Protein AF-A0A922S8D7-F1 (afdb_monomer)

pLDDT: mean 74.43, std 16.56, range [30.48, 96.06]

Structure (mmCIF, N/CA/C/O backbone):
data_AF-A0A922S8D7-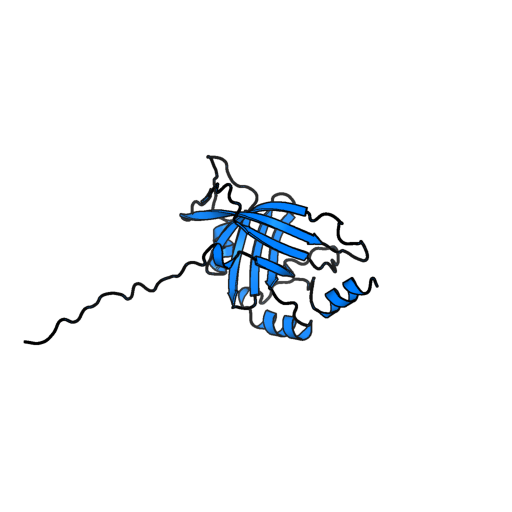F1
#
_entry.id   AF-A0A922S8D7-F1
#
loop_
_atom_site.group_PDB
_atom_site.id
_atom_site.type_symbol
_atom_site.label_atom_id
_atom_site.label_alt_id
_atom_site.label_comp_id
_atom_site.label_asym_id
_atom_site.label_entity_id
_atom_site.label_seq_id
_atom_site.pdbx_PDB_ins_code
_atom_site.Cartn_x
_atom_site.Cartn_y
_atom_site.Cartn_z
_atom_site.occupancy
_atom_site.B_iso_or_equiv
_atom_site.auth_seq_id
_atom_site.auth_comp_id
_atom_site.auth_asym_id
_atom_site.auth_atom_id
_atom_site.pdbx_PDB_model_num
ATOM 1 N N . MET A 1 1 ? -27.597 -46.905 22.590 1.00 37.94 1 MET A N 1
ATOM 2 C CA . MET A 1 1 ? -26.163 -46.577 22.401 1.00 37.94 1 MET A CA 1
ATOM 3 C C . MET A 1 1 ? -25.988 -46.037 20.986 1.00 37.94 1 MET A C 1
ATOM 5 O O . MET A 1 1 ? -26.676 -46.554 20.123 1.00 37.94 1 MET A O 1
ATOM 9 N N . TRP A 1 2 ? -25.091 -45.055 20.790 1.00 32.06 2 TRP A N 1
ATOM 10 C CA . TRP A 1 2 ? -24.872 -44.193 19.598 1.00 32.06 2 TRP A CA 1
ATOM 11 C C . TRP A 1 2 ? -25.815 -42.993 19.464 1.00 32.06 2 TRP A C 1
ATOM 13 O O . TRP A 1 2 ? -27.018 -43.164 19.562 1.00 32.06 2 TRP A O 1
ATOM 23 N N . LYS A 1 3 ? -25.361 -41.765 19.184 1.00 30.48 3 LYS A N 1
ATOM 24 C CA . LYS A 1 3 ? -24.032 -41.118 19.202 1.00 30.48 3 LYS A CA 1
ATOM 25 C C . LYS A 1 3 ? -24.320 -39.606 19.200 1.00 30.48 3 LYS A C 1
ATOM 27 O O . LYS A 1 3 ? -25.239 -39.165 18.517 1.00 30.48 3 LYS A O 1
ATOM 32 N N . PHE A 1 4 ? -23.550 -38.843 19.968 1.00 41.78 4 PHE A N 1
ATOM 33 C CA . PHE A 1 4 ? -23.542 -37.381 19.958 1.00 41.78 4 PHE A CA 1
ATOM 34 C C . PHE A 1 4 ? -23.289 -36.855 18.537 1.00 41.78 4 PHE A C 1
ATOM 36 O O . PHE A 1 4 ? -22.258 -37.186 17.953 1.00 41.78 4 PHE A O 1
ATOM 43 N N . ILE A 1 5 ? -24.178 -36.012 18.006 1.00 42.56 5 ILE A N 1
ATOM 44 C CA . ILE A 1 5 ? -23.818 -35.098 16.917 1.00 42.56 5 ILE A CA 1
ATOM 45 C C . ILE A 1 5 ? -23.512 -33.760 17.574 1.00 42.56 5 ILE A C 1
ATOM 47 O O . ILE A 1 5 ? -24.391 -32.982 17.933 1.00 42.56 5 ILE A O 1
ATOM 51 N N . VAL A 1 6 ? -22.216 -33.577 17.800 1.00 40.84 6 VAL A N 1
ATOM 52 C CA . VAL A 1 6 ? -21.564 -32.322 18.149 1.00 40.84 6 VAL A CA 1
ATOM 53 C C . VAL A 1 6 ? -21.822 -31.353 16.997 1.00 40.84 6 VAL A C 1
ATOM 55 O O . VAL A 1 6 ? -21.160 -31.428 15.967 1.00 40.84 6 VAL A O 1
ATOM 58 N N . LEU A 1 7 ? -22.809 -30.471 17.147 1.00 33.56 7 LEU A N 1
ATOM 59 C CA . LEU A 1 7 ? -22.999 -29.323 16.260 1.00 33.56 7 LEU A CA 1
ATOM 60 C C . LEU A 1 7 ? -22.262 -28.121 16.866 1.00 33.56 7 LEU A C 1
ATOM 62 O O . LEU A 1 7 ? -22.852 -27.113 17.239 1.00 33.56 7 LEU A O 1
ATOM 66 N N . SER A 1 8 ? -20.954 -28.285 17.036 1.00 39.53 8 SER A N 1
ATOM 67 C CA . SER A 1 8 ? -20.055 -27.230 17.483 1.00 39.53 8 SER A CA 1
ATOM 68 C C . SER A 1 8 ? -19.147 -26.852 16.322 1.00 39.53 8 SER A C 1
ATOM 70 O O . SER A 1 8 ? -18.547 -27.720 15.695 1.00 39.53 8 SER A O 1
ATOM 72 N N . VAL A 1 9 ? -18.974 -25.544 16.144 1.00 35.47 9 VAL A N 1
ATOM 73 C CA . VAL A 1 9 ? -17.868 -24.917 15.408 1.00 35.47 9 VAL A CA 1
ATOM 74 C C . VAL A 1 9 ? -18.007 -24.898 13.879 1.00 35.47 9 VAL A C 1
ATOM 76 O O . VAL A 1 9 ? -17.173 -25.405 13.144 1.00 35.47 9 VAL A O 1
ATOM 79 N N . PHE A 1 10 ? -19.002 -24.157 13.392 1.00 34.41 10 PHE A N 1
ATOM 80 C CA . PHE A 1 10 ? -18.741 -23.216 12.294 1.00 34.41 10 PHE A CA 1
ATOM 81 C C . PHE A 1 10 ? -18.744 -21.793 12.862 1.00 34.41 10 PHE A C 1
ATOM 83 O O . PHE A 1 10 ? -19.474 -20.913 12.420 1.00 34.41 10 PHE A O 1
ATOM 90 N N . LEU A 1 11 ? -17.902 -21.563 13.876 1.00 34.06 11 LEU A N 1
ATOM 91 C CA . LEU A 1 11 ? -17.265 -20.259 14.007 1.00 34.06 11 LEU A CA 1
ATOM 92 C C . LEU A 1 11 ? -16.286 -20.211 12.841 1.00 34.06 11 LEU A C 1
ATOM 94 O O . LEU A 1 11 ? -15.150 -20.668 12.955 1.00 34.06 11 LEU A O 1
ATOM 98 N N . GLY A 1 12 ? -16.782 -19.772 11.682 1.00 32.28 12 GLY A N 1
ATOM 99 C CA . GLY A 1 12 ? -15.911 -19.301 10.625 1.00 32.28 12 GLY A CA 1
ATOM 100 C C . GLY A 1 12 ? -15.007 -18.282 11.287 1.00 32.28 12 GLY A C 1
ATOM 101 O O . GLY A 1 12 ? -15.481 -17.259 11.778 1.00 32.28 12 GL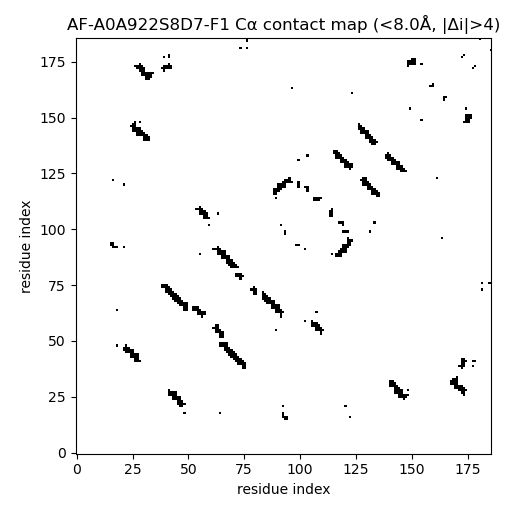Y A O 1
ATOM 102 N N . ILE A 1 13 ? -13.732 -18.627 11.414 1.00 35.94 13 ILE A N 1
ATOM 103 C CA . ILE A 1 13 ? -12.727 -17.685 11.854 1.00 35.94 13 ILE A CA 1
ATOM 104 C C . ILE A 1 13 ? -12.684 -16.680 10.707 1.00 35.94 13 ILE A C 1
ATOM 106 O O . ILE A 1 13 ? -12.015 -16.906 9.702 1.00 35.94 13 ILE A O 1
ATOM 110 N N . ALA A 1 14 ? -13.474 -15.613 10.823 1.00 35.56 14 ALA A N 1
ATOM 111 C CA . ALA A 1 14 ? -13.138 -14.345 10.221 1.00 35.56 14 ALA A CA 1
ATOM 112 C C . ALA A 1 14 ? -11.793 -13.992 10.854 1.00 35.56 14 ALA A C 1
ATOM 114 O O . ALA A 1 14 ? -11.727 -13.430 11.945 1.00 35.56 14 ALA A O 1
ATOM 115 N N . GLN A 1 15 ? -10.711 -14.495 10.259 1.00 38.00 15 GLN A N 1
ATOM 116 C CA . GLN A 1 15 ? -9.381 -14.010 10.564 1.00 38.00 15 GLN A CA 1
ATOM 117 C C . GLN A 1 15 ? -9.376 -12.605 9.988 1.00 38.00 15 GLN A C 1
ATOM 119 O O . GLN A 1 15 ? -9.068 -12.422 8.816 1.00 38.00 15 GLN A O 1
ATOM 124 N N . GLY A 1 16 ? -9.846 -11.651 10.795 1.00 48.56 16 GLY A N 1
ATOM 125 C CA . GLY A 1 16 ? -9.657 -10.242 10.511 1.00 48.56 16 GLY A CA 1
ATOM 126 C C . GLY A 1 16 ? -8.172 -10.049 10.262 1.00 48.56 16 GLY A C 1
ATOM 127 O O . GLY A 1 16 ? -7.349 -10.557 11.035 1.00 48.56 16 GLY A O 1
ATOM 128 N N . ALA A 1 17 ? -7.843 -9.412 9.146 1.00 58.84 17 ALA A N 1
ATOM 129 C CA . ALA A 1 17 ? -6.464 -9.175 8.769 1.00 58.84 17 ALA A CA 1
ATOM 130 C C . ALA A 1 17 ? -5.718 -8.529 9.953 1.00 58.84 17 ALA A C 1
ATOM 132 O O . ALA A 1 17 ? -6.142 -7.518 10.517 1.00 58.84 17 ALA A O 1
ATOM 133 N N . SER A 1 18 ? -4.630 -9.164 10.388 1.00 66.38 18 SER A N 1
ATOM 134 C CA . SER A 1 18 ? -3.861 -8.712 11.543 1.00 66.38 18 SER A CA 1
ATOM 135 C C . SER A 1 18 ? -2.941 -7.568 11.127 1.00 66.38 18 SER A C 1
ATOM 137 O O . SER A 1 18 ? -2.456 -7.529 9.998 1.00 66.38 18 SER A O 1
ATOM 139 N N . ILE A 1 19 ? -2.587 -6.675 12.056 1.00 66.88 19 ILE A N 1
ATOM 140 C CA . ILE A 1 19 ? -1.513 -5.694 11.822 1.00 66.88 19 ILE A CA 1
ATOM 141 C C . ILE A 1 19 ? -0.190 -6.370 11.408 1.00 66.88 19 ILE A C 1
ATOM 143 O O . ILE A 1 19 ? 0.596 -5.805 10.647 1.00 66.88 19 ILE A O 1
ATOM 147 N N . ASN A 1 20 ? 0.014 -7.628 11.817 1.00 72.38 20 ASN A N 1
ATOM 148 C CA . ASN A 1 20 ? 1.144 -8.449 11.387 1.00 72.38 20 ASN A CA 1
ATOM 149 C C . ASN A 1 20 ? 1.175 -8.686 9.871 1.00 72.38 20 ASN A C 1
ATOM 151 O O . ASN A 1 20 ? 2.261 -8.764 9.298 1.00 72.38 20 ASN A O 1
ATOM 155 N N . ASP A 1 21 ? 0.014 -8.730 9.215 1.00 70.62 21 ASP A N 1
ATOM 156 C CA . ASP A 1 21 ? -0.099 -8.916 7.764 1.00 70.62 21 ASP A CA 1
ATOM 157 C C . ASP A 1 21 ? 0.303 -7.655 6.987 1.00 70.62 21 ASP A C 1
ATOM 159 O O . ASP A 1 21 ? 0.551 -7.707 5.777 1.00 70.62 21 ASP A O 1
ATOM 163 N N . VAL A 1 22 ? 0.388 -6.518 7.684 1.00 75.56 22 VAL A N 1
ATOM 164 C CA . VAL A 1 22 ? 0.787 -5.232 7.116 1.00 75.56 22 VAL A CA 1
ATOM 165 C C . VAL A 1 22 ? 2.274 -4.964 7.311 1.00 75.56 22 VAL A C 1
ATOM 167 O O . VAL A 1 22 ? 2.865 -4.307 6.462 1.00 75.56 22 VAL A O 1
ATOM 170 N N . ASN A 1 23 ? 2.928 -5.517 8.333 1.00 82.44 23 ASN A N 1
ATOM 171 C CA . ASN A 1 23 ? 4.356 -5.286 8.567 1.00 82.44 23 ASN A CA 1
ATOM 172 C C . ASN A 1 23 ? 5.227 -5.730 7.374 1.00 82.44 23 ASN A C 1
ATOM 174 O O . ASN A 1 23 ? 5.150 -6.867 6.894 1.00 82.44 23 ASN A O 1
ATOM 178 N N . GLY A 1 24 ? 6.100 -4.842 6.897 1.00 85.19 24 GLY A N 1
ATOM 179 C CA . GLY A 1 24 ? 7.044 -5.143 5.825 1.00 85.19 24 GLY A CA 1
ATOM 180 C C . GLY A 1 24 ? 7.327 -3.978 4.884 1.00 85.19 24 GLY A C 1
ATOM 181 O O . GLY A 1 24 ? 6.891 -2.850 5.091 1.00 85.19 24 GLY A O 1
ATOM 182 N N . ASN A 1 25 ? 8.077 -4.287 3.826 1.00 86.88 25 ASN A N 1
ATOM 183 C CA . ASN A 1 25 ? 8.443 -3.328 2.792 1.00 86.88 25 ASN A CA 1
ATOM 184 C C . ASN A 1 25 ? 7.529 -3.479 1.575 1.00 86.88 25 ASN A C 1
ATOM 186 O O . ASN A 1 25 ? 7.382 -4.581 1.043 1.00 86.88 25 ASN A O 1
ATOM 190 N N . TYR A 1 26 ? 6.983 -2.365 1.107 1.00 89.06 26 TYR A N 1
ATOM 191 C CA . TYR A 1 26 ? 6.099 -2.276 -0.046 1.00 89.06 26 TYR A CA 1
ATOM 192 C C . TYR A 1 26 ? 6.597 -1.213 -1.013 1.00 89.06 26 TYR A C 1
ATOM 194 O O . TYR A 1 26 ? 7.356 -0.316 -0.652 1.00 89.06 26 TYR A O 1
ATOM 202 N N . THR A 1 27 ? 6.132 -1.299 -2.247 1.00 89.31 27 THR A N 1
ATOM 203 C CA . THR A 1 27 ? 6.324 -0.278 -3.272 1.00 89.31 27 THR A CA 1
ATOM 204 C C . THR A 1 27 ? 4.957 0.146 -3.782 1.00 89.31 27 THR A C 1
ATOM 206 O O . THR A 1 27 ? 4.137 -0.725 -4.075 1.00 89.31 27 THR A O 1
ATOM 209 N N . ALA A 1 28 ? 4.693 1.452 -3.876 1.00 89.94 28 ALA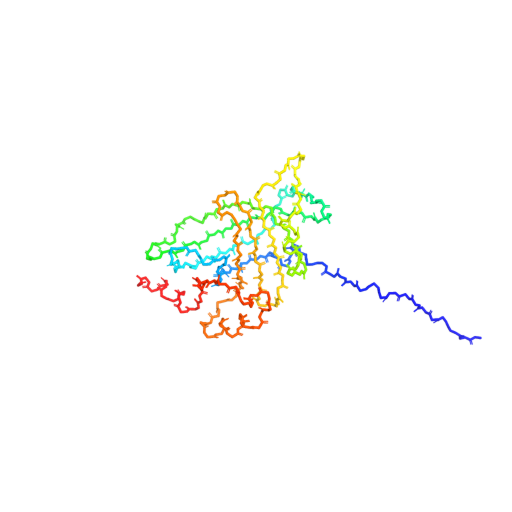 A N 1
ATOM 210 C CA . ALA A 1 28 ? 3.532 1.945 -4.605 1.00 89.94 28 ALA A CA 1
ATOM 211 C C . ALA A 1 28 ? 3.739 1.699 -6.088 1.00 89.94 28 ALA A C 1
ATOM 213 O O . ALA A 1 28 ? 4.698 2.187 -6.676 1.00 89.94 28 ALA A O 1
ATOM 214 N N . LEU A 1 29 ? 2.817 0.950 -6.672 1.00 92.06 29 LEU A N 1
ATOM 215 C CA . LEU A 1 29 ? 2.820 0.603 -8.084 1.00 92.06 29 LEU A CA 1
ATOM 216 C C . LEU A 1 29 ? 1.919 1.563 -8.858 1.00 92.06 29 LEU A C 1
ATOM 218 O O . LEU A 1 29 ? 2.289 2.039 -9.931 1.00 92.06 29 LEU A O 1
ATOM 222 N N . MET A 1 30 ? 0.761 1.899 -8.279 1.00 92.19 30 MET A N 1
ATOM 223 C CA . MET A 1 30 ? -0.190 2.852 -8.849 1.00 92.19 30 MET A CA 1
ATOM 224 C C . MET A 1 30 ? -0.780 3.784 -7.792 1.00 92.19 30 MET A C 1
ATOM 226 O O . MET A 1 30 ? -0.891 3.403 -6.625 1.00 92.19 30 MET A O 1
ATOM 230 N N . VAL A 1 31 ? -1.210 4.971 -8.225 1.00 89.38 31 VAL A N 1
ATOM 231 C CA . VAL A 1 31 ? -1.900 5.981 -7.406 1.00 89.38 31 VAL A CA 1
ATOM 232 C C . VAL A 1 31 ? -3.240 6.388 -8.027 1.00 89.38 31 VAL A C 1
ATOM 234 O O . VAL A 1 31 ? -3.360 6.476 -9.252 1.00 89.38 31 VAL A O 1
ATOM 237 N N . PHE A 1 32 ? -4.238 6.642 -7.177 1.00 88.44 32 PHE A N 1
ATOM 238 C CA . PHE A 1 32 ? -5.603 7.026 -7.539 1.00 88.44 32 PHE A CA 1
ATOM 239 C C . PHE A 1 32 ? -6.131 8.139 -6.602 1.00 88.44 32 PHE A C 1
ATOM 241 O O . PHE A 1 32 ? -6.017 7.992 -5.384 1.00 88.44 32 PHE A O 1
ATOM 248 N N . PRO A 1 33 ? -6.773 9.203 -7.123 1.00 84.81 33 PRO A N 1
ATOM 249 C CA . PRO A 1 33 ? -6.836 9.555 -8.540 1.00 84.81 33 PRO A CA 1
ATOM 250 C C . PRO A 1 33 ? -5.448 9.921 -9.085 1.00 84.81 33 PRO A C 1
ATOM 252 O O . PRO A 1 33 ? -4.497 10.114 -8.325 1.00 84.81 33 PRO A O 1
ATOM 255 N N . THR A 1 34 ? -5.326 10.026 -10.408 1.00 75.69 34 THR A N 1
ATOM 256 C CA . THR A 1 34 ? -4.108 10.555 -11.030 1.00 75.69 34 THR A CA 1
ATOM 257 C C . THR A 1 34 ? -3.799 11.942 -10.470 1.00 75.69 34 THR A C 1
ATOM 259 O O . THR A 1 34 ? -4.612 12.859 -10.571 1.00 75.69 34 THR A O 1
ATOM 262 N N . LEU A 1 35 ? -2.615 12.099 -9.882 1.00 68.25 35 LEU A N 1
ATOM 263 C CA . LEU A 1 35 ? -2.133 13.396 -9.426 1.00 68.25 35 LEU A CA 1
ATOM 264 C C . LEU A 1 35 ? -1.730 14.226 -10.655 1.00 68.25 35 LEU A C 1
ATOM 266 O O . LEU A 1 35 ? -1.077 13.712 -11.562 1.00 68.25 35 LEU A O 1
ATOM 270 N N . ASN A 1 36 ? -2.098 15.509 -10.686 1.00 54.50 36 ASN A N 1
ATOM 271 C CA . ASN A 1 36 ? -1.963 16.400 -11.855 1.00 54.50 36 ASN A CA 1
ATOM 272 C C . ASN A 1 36 ? -0.520 16.607 -12.376 1.00 54.50 36 ASN A C 1
ATOM 274 O O . ASN A 1 36 ? -0.333 17.275 -13.389 1.00 54.50 36 ASN A O 1
ATOM 278 N N . ASN A 1 37 ? 0.496 16.039 -11.720 1.00 53.88 37 ASN A N 1
ATOM 279 C CA . ASN A 1 37 ? 1.904 16.367 -11.938 1.00 53.88 37 ASN A CA 1
ATOM 280 C C . ASN A 1 37 ? 2.744 15.228 -12.540 1.00 53.88 37 ASN A C 1
ATOM 282 O O . ASN A 1 37 ? 3.947 15.206 -12.308 1.00 53.88 37 ASN A O 1
ATOM 286 N N . GLY A 1 38 ? 2.151 14.305 -13.313 1.00 51.47 38 GLY A N 1
ATOM 287 C CA . GLY A 1 38 ? 2.914 13.370 -14.164 1.00 51.47 38 GLY A CA 1
ATOM 288 C C . GLY A 1 38 ? 4.081 12.682 -13.442 1.00 51.47 38 GLY A C 1
ATOM 289 O O . GLY A 1 38 ? 5.215 12.696 -13.917 1.00 51.47 38 GLY A O 1
ATOM 290 N N . THR A 1 39 ? 3.819 12.177 -12.240 1.00 55.19 39 THR A N 1
ATOM 291 C CA . THR A 1 39 ? 4.832 11.711 -11.296 1.00 55.19 39 THR A CA 1
ATOM 292 C C . THR A 1 39 ? 5.339 10.324 -11.681 1.00 55.19 39 THR A C 1
ATOM 294 O O . THR A 1 39 ? 4.825 9.315 -11.205 1.00 55.19 39 THR A O 1
ATOM 297 N N . ASN A 1 40 ? 6.407 10.263 -12.482 1.00 58.88 40 ASN A N 1
ATOM 298 C CA . ASN A 1 40 ? 7.307 9.110 -12.452 1.00 58.88 40 ASN A CA 1
ATOM 299 C C . ASN A 1 40 ? 7.998 9.126 -11.083 1.00 58.88 40 ASN A C 1
ATOM 301 O O . ASN A 1 40 ? 9.013 9.802 -10.896 1.00 58.88 40 ASN A O 1
ATOM 305 N N . ALA A 1 41 ? 7.413 8.422 -10.112 1.00 70.19 41 ALA A N 1
ATOM 306 C CA . ALA A 1 41 ? 7.947 8.311 -8.764 1.00 70.19 41 ALA A CA 1
ATOM 307 C C . ALA A 1 41 ? 7.774 6.900 -8.197 1.00 70.19 41 ALA A C 1
ATOM 309 O O . ALA A 1 41 ? 6.671 6.484 -7.850 1.00 70.19 41 ALA A O 1
ATOM 310 N N . CYS A 1 42 ? 8.881 6.180 -8.008 1.00 76.31 42 CYS A N 1
ATOM 311 C CA . CYS A 1 42 ? 8.854 4.958 -7.211 1.00 76.31 42 CYS A CA 1
ATOM 312 C C . CYS A 1 42 ? 8.855 5.322 -5.728 1.00 76.31 42 CYS A C 1
ATOM 314 O O . CYS A 1 42 ? 9.891 5.717 -5.193 1.00 76.31 42 CYS A O 1
ATOM 316 N N . VAL A 1 43 ? 7.703 5.154 -5.074 1.00 79.00 43 VAL A N 1
ATOM 317 C CA . VAL A 1 43 ? 7.567 5.316 -3.624 1.00 79.00 43 VAL A CA 1
ATOM 318 C C . VAL A 1 43 ? 7.697 3.954 -2.961 1.00 79.00 43 VAL A C 1
ATOM 320 O O . VAL A 1 43 ? 6.911 3.047 -3.233 1.00 79.00 43 VAL A O 1
ATOM 323 N N . ARG A 1 44 ? 8.686 3.791 -2.082 1.00 79.19 44 ARG A N 1
ATOM 324 C CA . ARG A 1 44 ? 8.799 2.597 -1.229 1.00 79.19 44 ARG A CA 1
ATOM 325 C C . ARG A 1 44 ? 8.364 2.940 0.181 1.00 79.19 44 ARG A C 1
ATOM 327 O O . ARG A 1 44 ? 8.814 3.953 0.699 1.00 79.19 44 ARG A O 1
ATOM 334 N N . PHE A 1 45 ? 7.554 2.079 0.785 1.00 77.25 45 PHE A N 1
ATOM 335 C CA . PHE A 1 45 ? 7.119 2.175 2.173 1.00 77.25 45 PHE A CA 1
ATOM 336 C C . PHE A 1 45 ? 7.767 1.057 2.975 1.00 77.25 45 PHE A C 1
ATOM 338 O O . PHE A 1 45 ? 7.696 -0.104 2.576 1.00 77.25 45 PHE A O 1
ATOM 345 N N . SER A 1 46 ? 8.340 1.386 4.123 1.00 80.31 46 SER A N 1
ATOM 346 C CA . SER A 1 46 ? 8.487 0.414 5.204 1.00 80.31 46 SER A CA 1
ATOM 347 C C . SER A 1 46 ? 7.369 0.663 6.200 1.00 80.31 46 SER A C 1
ATOM 349 O O . SER A 1 46 ? 7.214 1.796 6.654 1.00 80.31 46 SER A O 1
ATOM 351 N N . LEU A 1 47 ? 6.582 -0.373 6.481 1.00 78.81 47 LEU A N 1
ATOM 352 C CA . LEU A 1 47 ? 5.526 -0.363 7.481 1.00 78.81 47 LEU A CA 1
ATOM 353 C C . LEU A 1 47 ? 5.975 -1.223 8.652 1.00 78.81 47 LEU A C 1
ATOM 355 O O . LEU A 1 47 ? 6.259 -2.415 8.498 1.00 78.81 47 LEU A O 1
ATOM 359 N N . SER A 1 48 ? 6.035 -0.603 9.821 1.00 78.81 48 SER A N 1
ATOM 360 C CA . SER A 1 48 ? 6.269 -1.292 11.081 1.00 78.81 48 SER A CA 1
ATOM 361 C C . SER A 1 48 ? 5.326 -0.768 12.149 1.00 78.81 48 SER A C 1
ATOM 363 O O . SER A 1 48 ? 5.048 0.435 12.234 1.00 78.81 48 SER A O 1
ATOM 365 N N . GLU A 1 49 ? 4.834 -1.688 12.972 1.00 73.94 49 GLU A N 1
ATOM 366 C CA . GLU A 1 49 ? 4.119 -1.341 14.191 1.00 73.94 49 GLU A CA 1
ATOM 367 C C . GLU A 1 49 ? 4.999 -0.447 15.073 1.00 73.94 49 GLU A C 1
ATOM 369 O O . GLU A 1 49 ? 6.163 -0.748 15.361 1.00 73.94 49 GLU A O 1
ATOM 374 N N . ASN A 1 50 ? 4.448 0.688 15.495 1.00 66.88 50 ASN A N 1
ATOM 375 C CA . ASN A 1 50 ? 5.144 1.586 16.394 1.00 66.88 50 ASN A CA 1
ATOM 376 C C . ASN A 1 50 ? 4.972 1.095 17.842 1.00 66.88 50 ASN A C 1
ATOM 378 O O . ASN A 1 50 ? 3.882 1.192 18.401 1.00 66.88 50 ASN A O 1
ATOM 382 N N . GLN A 1 51 ? 6.069 0.642 18.464 1.00 54.91 51 GLN A N 1
ATOM 383 C CA . GLN A 1 51 ? 6.112 0.088 19.831 1.00 54.91 51 GLN A CA 1
ATOM 384 C C . GLN A 1 51 ? 5.566 1.019 20.933 1.00 54.91 51 GLN A C 1
ATOM 386 O O . GLN A 1 51 ? 5.349 0.574 22.058 1.00 54.91 51 GLN A O 1
ATOM 391 N N . SER A 1 52 ? 5.326 2.302 20.638 1.00 55.53 52 SER A N 1
ATOM 392 C CA . SER A 1 52 ? 4.647 3.227 21.556 1.00 55.53 52 SER A CA 1
ATOM 393 C C . SER A 1 52 ? 3.130 2.990 21.692 1.00 55.53 52 SER A C 1
ATOM 395 O O . SER A 1 52 ? 2.499 3.655 22.510 1.00 55.53 52 SER A O 1
ATOM 397 N N . ASN A 1 53 ? 2.550 2.032 20.950 1.00 52.88 53 ASN A N 1
ATOM 398 C CA . ASN A 1 53 ? 1.268 1.345 21.196 1.00 52.88 53 ASN A CA 1
ATOM 399 C C . ASN A 1 53 ? 0.055 2.199 21.616 1.00 52.88 53 ASN A C 1
ATOM 401 O O . ASN A 1 53 ? -0.863 1.698 22.266 1.00 52.88 53 ASN A O 1
ATOM 405 N N . LYS A 1 54 ? -0.030 3.466 21.203 1.00 57.97 54 LYS A N 1
ATOM 406 C CA . LYS A 1 54 ? -1.280 4.223 21.335 1.00 57.97 54 LYS A CA 1
ATOM 407 C C . LYS A 1 54 ? -2.268 3.770 20.265 1.00 57.97 54 LYS A C 1
ATOM 409 O O . LYS A 1 54 ? -2.329 4.321 19.164 1.00 57.97 54 LYS A O 1
ATOM 414 N N . GLN A 1 55 ? -3.014 2.723 20.595 1.00 68.94 55 GLN A N 1
ATOM 415 C CA . GLN A 1 55 ? -4.162 2.270 19.824 1.00 68.94 55 GLN A CA 1
ATOM 416 C C . GLN A 1 55 ? -5.275 3.313 19.946 1.00 68.94 55 GLN A C 1
ATOM 418 O O . GLN A 1 55 ? -5.594 3.770 21.043 1.00 68.94 55 GLN A O 1
ATOM 423 N N . GLY A 1 56 ? -5.814 3.736 18.807 1.00 72.00 56 GLY A N 1
ATOM 424 C CA . GLY A 1 56 ? -7.057 4.500 18.767 1.00 72.00 56 GLY A CA 1
ATOM 425 C C . GLY A 1 56 ? -8.245 3.561 18.601 1.00 72.00 56 GLY A C 1
ATOM 426 O O . GLY A 1 56 ? -8.082 2.423 18.150 1.00 72.00 56 GLY A O 1
ATOM 427 N N . SER A 1 57 ? -9.437 4.044 18.922 1.00 78.56 57 SER A N 1
ATOM 428 C CA . SER A 1 57 ? -10.685 3.356 18.598 1.00 78.56 57 SER A CA 1
ATOM 429 C C . SER A 1 57 ? -11.508 4.196 17.637 1.00 78.56 57 SER A C 1
ATOM 431 O O . SER A 1 57 ? -11.570 5.423 17.735 1.00 78.56 57 SER A O 1
ATOM 433 N N . CYS A 1 58 ? -12.129 3.522 16.683 1.00 78.56 58 CYS A N 1
ATOM 434 C CA . CYS A 1 58 ? -13.094 4.117 15.783 1.00 78.56 58 CYS A CA 1
ATOM 435 C C . CYS A 1 58 ? -14.521 3.822 16.254 1.00 78.56 58 CYS A C 1
ATOM 437 O O . CYS A 1 58 ? -14.791 2.856 16.967 1.00 78.56 58 CYS A O 1
ATOM 439 N N . THR A 1 59 ? -15.451 4.673 15.840 1.00 80.94 59 THR A N 1
ATOM 440 C CA . THR A 1 59 ? -16.897 4.530 16.092 1.00 80.94 59 THR A CA 1
ATOM 441 C C . THR A 1 59 ? -17.508 3.266 15.477 1.00 80.94 59 THR A C 1
ATOM 443 O O . THR A 1 59 ? -18.539 2.805 15.956 1.00 80.94 59 THR A O 1
ATOM 446 N N . ASP A 1 60 ? -16.858 2.674 14.474 1.00 73.69 60 ASP A N 1
ATOM 447 C CA . 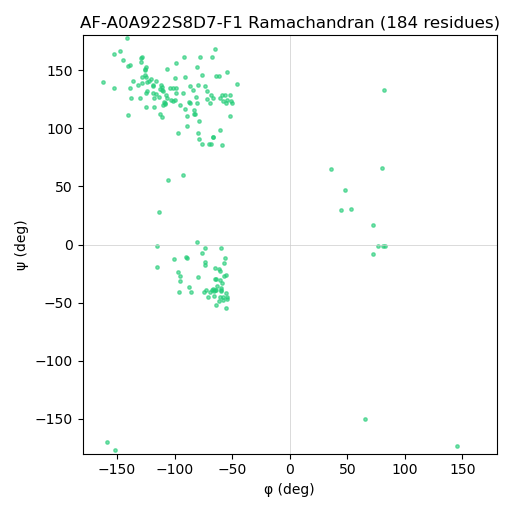ASP A 1 60 ? -17.199 1.370 13.886 1.00 73.69 60 ASP A CA 1
ATOM 448 C C . ASP A 1 60 ? -16.677 0.173 14.716 1.00 73.69 60 ASP A C 1
ATOM 450 O O . ASP A 1 60 ? -16.855 -0.982 14.334 1.00 73.69 60 ASP A O 1
ATOM 454 N N . GLY A 1 61 ? -16.030 0.437 15.856 1.00 72.81 61 GLY A N 1
ATOM 455 C CA . GLY A 1 61 ? -15.440 -0.571 16.733 1.00 72.81 61 GLY A CA 1
ATOM 456 C C . GLY A 1 61 ? -14.068 -1.076 16.284 1.00 72.81 61 GLY A C 1
ATOM 457 O O . GLY A 1 61 ? -13.477 -1.894 16.992 1.00 72.81 61 GLY A O 1
ATOM 458 N N . LYS A 1 62 ? -13.527 -0.599 15.153 1.00 73.31 62 LYS A N 1
ATOM 459 C CA . LYS A 1 62 ? -12.205 -1.010 14.668 1.00 73.31 62 LYS A CA 1
ATOM 460 C C . LYS A 1 62 ? -11.087 -0.336 15.459 1.00 73.31 62 LYS A C 1
ATOM 462 O O . LYS A 1 62 ? -11.184 0.814 15.899 1.00 73.31 62 LYS A O 1
ATOM 467 N N . THR A 1 63 ? -9.999 -1.078 15.632 1.00 72.69 63 THR A N 1
ATOM 468 C CA . THR A 1 63 ? -8.769 -0.590 16.256 1.00 72.69 63 THR A CA 1
ATOM 469 C C . THR A 1 63 ? -7.883 0.075 15.212 1.00 72.69 63 THR A C 1
ATOM 471 O O . THR A 1 63 ? -7.678 -0.468 14.127 1.00 72.69 63 THR A O 1
ATOM 474 N N . VAL A 1 64 ? -7.316 1.227 15.569 1.00 74.25 64 VAL A N 1
ATOM 475 C CA . VAL A 1 64 ? -6.351 1.942 14.732 1.00 74.25 64 VAL A CA 1
ATOM 476 C C . VAL A 1 64 ? -4.962 1.828 15.336 1.00 74.25 64 VAL A C 1
ATOM 478 O O . VAL A 1 64 ? -4.721 2.260 16.468 1.00 74.25 64 VAL A O 1
ATOM 481 N N . TYR A 1 65 ? -4.031 1.290 14.561 1.00 73.44 65 TYR A N 1
ATOM 482 C CA . TYR A 1 65 ? -2.638 1.099 14.942 1.00 73.44 65 TYR A CA 1
ATOM 483 C C . TYR A 1 65 ? -1.812 2.315 14.542 1.00 73.44 65 TYR A C 1
ATOM 485 O O . TYR A 1 65 ? -2.051 2.921 13.507 1.00 73.44 65 TYR A O 1
ATOM 493 N N . SER A 1 66 ? -0.820 2.700 15.338 1.00 69.44 66 SER A N 1
ATOM 494 C CA . SER A 1 66 ? 0.157 3.688 14.876 1.00 69.44 66 SER A CA 1
ATOM 495 C C . SER A 1 66 ? 1.220 2.966 14.055 1.00 69.44 66 SER A C 1
ATOM 497 O O . SER A 1 66 ? 1.936 2.122 14.596 1.00 69.44 66 SER A O 1
ATOM 499 N N . VAL A 1 67 ? 1.318 3.277 12.764 1.00 69.94 67 VAL A N 1
ATOM 500 C CA . VAL A 1 67 ? 2.304 2.663 11.867 1.00 69.94 67 VAL A CA 1
ATOM 501 C C . VAL A 1 67 ? 3.307 3.716 11.445 1.00 69.94 67 VAL A C 1
ATOM 503 O O . VAL A 1 67 ? 2.938 4.841 11.106 1.00 69.94 67 VAL A O 1
ATOM 506 N N . ASN A 1 68 ? 4.587 3.358 11.499 1.00 68.88 68 ASN A N 1
ATOM 507 C CA . ASN A 1 68 ? 5.638 4.200 10.953 1.00 68.88 68 ASN A CA 1
ATOM 508 C C . ASN A 1 68 ? 5.715 3.972 9.450 1.00 68.88 68 ASN A C 1
ATOM 510 O O . ASN A 1 68 ? 5.853 2.837 9.003 1.00 68.88 68 ASN A O 1
ATOM 514 N N . PHE A 1 69 ? 5.642 5.065 8.703 1.00 69.25 69 PHE A N 1
ATOM 515 C CA . PHE A 1 69 ? 5.856 5.107 7.273 1.00 69.25 69 PHE A CA 1
ATOM 516 C C . PHE A 1 69 ? 7.235 5.685 7.041 1.00 69.25 69 PHE A C 1
ATOM 518 O O . PHE A 1 69 ? 7.559 6.781 7.499 1.00 69.25 69 PHE A O 1
ATOM 525 N N . GLN A 1 70 ? 8.041 4.925 6.321 1.00 65.75 70 GLN A N 1
ATOM 526 C CA . GLN A 1 70 ? 9.295 5.403 5.777 1.00 65.75 70 GLN A CA 1
ATOM 527 C C . GLN A 1 70 ? 9.138 5.479 4.267 1.00 65.75 70 GLN A C 1
ATOM 529 O O . GLN A 1 70 ? 9.037 4.425 3.637 1.00 65.75 70 GLN A O 1
ATOM 534 N N . THR A 1 71 ? 9.094 6.687 3.702 1.00 65.50 71 THR A N 1
ATOM 535 C CA . THR A 1 71 ? 9.012 6.861 2.250 1.00 65.50 71 THR A CA 1
ATOM 536 C C . THR A 1 71 ? 10.373 7.162 1.645 1.00 65.50 71 THR A C 1
ATOM 538 O O . THR A 1 71 ? 11.145 7.987 2.137 1.00 65.50 71 THR A O 1
ATOM 541 N N . PHE A 1 72 ? 10.660 6.472 0.547 1.00 61.28 72 PHE A N 1
ATOM 542 C CA . PHE A 1 72 ? 11.745 6.811 -0.362 1.00 61.28 72 PHE A CA 1
ATOM 543 C C . PHE A 1 72 ? 11.102 7.250 -1.663 1.00 61.28 72 PHE A C 1
ATOM 545 O O . PHE A 1 72 ? 10.483 6.426 -2.333 1.00 61.28 72 PHE A O 1
ATOM 552 N N . GLU A 1 73 ? 11.222 8.528 -1.996 1.00 63.91 73 GLU A N 1
ATOM 553 C CA . GLU A 1 73 ? 10.685 9.088 -3.230 1.00 63.91 73 GLU A CA 1
ATOM 554 C C . GLU A 1 73 ? 11.842 9.460 -4.146 1.00 63.91 73 GLU A C 1
ATOM 556 O O . GLU A 1 73 ? 12.801 10.105 -3.719 1.00 63.91 73 GLU A O 1
ATOM 561 N N . ARG A 1 74 ? 11.753 9.067 -5.416 1.00 56.78 74 ARG A N 1
ATOM 562 C CA . ARG A 1 74 ? 12.632 9.578 -6.465 1.00 56.78 74 ARG A CA 1
ATOM 563 C C . ARG A 1 74 ? 11.767 10.153 -7.572 1.00 56.78 74 ARG A C 1
ATOM 565 O O . ARG A 1 74 ? 10.988 9.414 -8.152 1.00 56.78 74 ARG A O 1
ATOM 572 N N . TYR A 1 75 ? 11.893 11.448 -7.836 1.00 55.56 75 TYR A N 1
ATOM 573 C CA . TYR A 1 75 ? 11.074 12.173 -8.808 1.00 55.56 75 TYR A CA 1
ATOM 574 C C . TYR A 1 75 ? 11.964 12.731 -9.916 1.00 55.56 75 TYR A C 1
ATOM 576 O O . TYR A 1 75 ? 12.915 13.433 -9.594 1.00 55.56 75 TYR A O 1
ATOM 584 N N . ASN A 1 76 ? 11.674 12.437 -11.189 1.00 50.41 76 ASN A N 1
ATOM 585 C CA . ASN A 1 76 ? 12.277 13.084 -12.371 1.00 50.41 76 ASN A CA 1
ATOM 586 C C . ASN A 1 76 ? 13.766 13.473 -12.220 1.00 50.41 76 ASN A C 1
ATOM 588 O O . ASN A 1 76 ? 14.111 14.654 -12.192 1.00 50.41 76 ASN A O 1
ATOM 592 N N . GLY A 1 77 ? 14.659 12.490 -12.064 1.00 45.09 77 GLY A N 1
ATOM 593 C CA . GLY A 1 77 ? 16.108 12.735 -11.988 1.00 45.09 77 GLY A CA 1
ATOM 594 C C . GLY A 1 77 ? 16.614 13.391 -10.692 1.00 45.09 77 GLY A C 1
ATOM 595 O O . GLY A 1 77 ? 17.824 13.421 -10.460 1.00 45.09 77 GLY A O 1
ATOM 596 N N . ILE A 1 78 ? 15.733 13.842 -9.793 1.00 49.03 78 ILE A N 1
ATOM 597 C CA . ILE A 1 78 ? 16.103 14.230 -8.430 1.00 49.03 78 ILE A CA 1
ATOM 598 C C . ILE A 1 78 ? 16.543 12.947 -7.724 1.00 49.03 78 ILE A C 1
ATOM 600 O O . ILE A 1 78 ? 15.847 11.928 -7.758 1.00 49.03 78 ILE A O 1
ATOM 604 N N . LYS A 1 79 ? 17.747 12.948 -7.143 1.00 48.47 79 LYS A N 1
ATOM 605 C CA . LYS A 1 79 ? 18.211 11.830 -6.312 1.00 48.47 79 LYS A CA 1
ATOM 606 C C . LYS A 1 79 ? 17.169 11.574 -5.216 1.00 48.47 79 LYS A C 1
ATOM 608 O O . LYS A 1 79 ? 16.511 12.532 -4.808 1.00 48.47 79 LYS A O 1
ATOM 613 N N . PRO A 1 80 ? 16.995 10.320 -4.756 1.00 52.66 80 PRO A N 1
ATOM 614 C CA . PRO A 1 80 ? 16.183 10.076 -3.571 1.00 52.66 80 PRO A CA 1
ATOM 615 C C . PRO A 1 80 ? 16.600 11.093 -2.516 1.00 52.66 80 PRO A C 1
ATOM 617 O O . PRO A 1 80 ? 17.800 11.371 -2.426 1.00 52.66 80 PRO A O 1
ATOM 620 N N . GLN A 1 81 ? 15.665 11.687 -1.772 1.00 52.25 81 GLN A N 1
ATOM 621 C CA . GLN A 1 81 ? 16.102 12.425 -0.590 1.00 52.25 81 GLN A CA 1
ATOM 622 C C . GLN A 1 81 ? 17.028 11.478 0.180 1.00 52.25 81 GLN A C 1
ATOM 624 O O . GLN A 1 81 ? 16.638 10.348 0.481 1.00 52.25 81 GLN A O 1
ATOM 629 N N . ASP A 1 82 ? 18.281 11.894 0.407 1.00 51.75 82 ASP A N 1
ATOM 630 C CA . ASP A 1 82 ? 19.294 11.044 1.054 1.00 51.75 82 ASP A CA 1
ATOM 631 C C . ASP A 1 82 ? 18.814 10.581 2.441 1.00 51.75 82 ASP A C 1
ATOM 633 O O . ASP A 1 82 ? 19.337 9.625 3.015 1.00 51.75 82 ASP A O 1
ATOM 637 N N . GLN A 1 83 ? 17.784 11.252 2.965 1.00 55.44 83 GLN A N 1
ATOM 638 C CA . GLN A 1 83 ? 17.053 10.873 4.151 1.00 55.44 83 GLN A CA 1
ATOM 639 C C . GLN A 1 83 ? 15.608 10.498 3.795 1.00 55.44 83 GLN A C 1
ATOM 641 O O . GLN A 1 83 ? 14.905 11.285 3.162 1.00 55.44 83 GLN A O 1
ATOM 646 N N . PRO A 1 84 ? 15.147 9.312 4.214 1.00 61.91 84 PRO A N 1
ATOM 647 C CA . PRO A 1 84 ? 13.753 8.938 4.075 1.00 61.91 84 PRO A CA 1
ATOM 648 C C . PRO A 1 84 ? 12.865 9.857 4.914 1.00 61.91 84 PRO A C 1
ATOM 650 O O . PRO A 1 84 ? 13.239 10.249 6.023 1.00 61.91 84 PRO A O 1
ATOM 653 N N . VAL A 1 85 ? 11.667 10.150 4.412 1.00 65.81 85 VAL A N 1
ATOM 654 C CA . VAL A 1 85 ? 10.674 10.891 5.191 1.00 65.81 85 VAL A CA 1
ATOM 655 C C . VAL A 1 85 ? 9.998 9.907 6.135 1.00 65.81 85 VAL A C 1
ATOM 657 O O . VAL A 1 85 ? 9.433 8.898 5.707 1.00 65.81 85 VAL A O 1
ATOM 660 N N . PHE A 1 86 ? 10.089 10.201 7.429 1.00 66.88 86 PHE A N 1
ATOM 661 C CA . PHE A 1 86 ? 9.410 9.445 8.469 1.00 66.88 86 PHE A CA 1
ATOM 662 C C . PHE A 1 86 ? 8.165 10.193 8.907 1.00 66.88 86 PHE A C 1
ATOM 664 O O . PHE A 1 86 ? 8.240 11.335 9.359 1.00 66.88 86 PHE A O 1
ATOM 671 N N . PHE A 1 87 ? 7.027 9.524 8.822 1.00 68.50 87 PHE A N 1
ATOM 672 C CA . PHE A 1 87 ? 5.793 10.001 9.421 1.00 68.50 87 PHE A CA 1
ATOM 673 C C . PHE A 1 87 ? 5.035 8.824 10.022 1.00 68.50 87 PHE A C 1
ATOM 675 O O . PHE A 1 87 ? 5.195 7.679 9.604 1.00 68.50 87 PHE A O 1
ATOM 682 N N . SER A 1 88 ? 4.218 9.091 11.034 1.00 70.94 88 SER A N 1
ATOM 683 C CA . SER A 1 88 ? 3.332 8.082 11.604 1.00 70.94 88 SER A CA 1
ATOM 684 C C . SER A 1 88 ? 1.905 8.427 11.222 1.00 70.94 88 SER A C 1
ATOM 686 O O . SER A 1 88 ? 1.436 9.512 11.560 1.00 70.94 88 SER A O 1
ATOM 688 N N . LEU A 1 89 ? 1.213 7.505 10.553 1.00 75.31 89 LEU A N 1
ATOM 689 C CA . LEU A 1 89 ? -0.232 7.609 10.366 1.00 75.31 89 LEU A CA 1
ATOM 690 C C . LEU A 1 89 ? -0.932 6.513 11.169 1.00 75.31 89 LEU A C 1
ATOM 692 O O . LEU A 1 89 ? -0.488 5.359 11.177 1.00 75.31 89 LEU A O 1
ATOM 696 N N . PRO A 1 90 ? -2.033 6.855 11.847 1.00 78.75 90 PRO A N 1
ATOM 697 C CA . PRO A 1 90 ? -2.981 5.874 12.338 1.00 78.75 90 PRO A CA 1
ATOM 698 C C . PRO A 1 90 ? -3.517 5.037 11.164 1.00 78.75 90 PRO A C 1
ATOM 700 O O . PRO A 1 90 ? -4.036 5.588 10.196 1.00 78.75 90 PRO A O 1
ATOM 703 N N . LEU A 1 91 ? -3.366 3.718 11.247 1.00 81.81 91 LEU A N 1
ATOM 704 C CA . LEU A 1 91 ? -3.731 2.743 10.230 1.00 81.81 91 LEU A CA 1
ATOM 705 C C . LEU A 1 91 ? -4.781 1.762 10.759 1.00 81.81 91 LEU A C 1
ATOM 707 O O . LEU A 1 91 ? -4.575 1.135 11.799 1.00 81.81 91 LEU A O 1
ATOM 711 N N . SER A 1 92 ? -5.856 1.565 10.003 1.00 83.19 92 SER A N 1
ATOM 712 C CA . SER A 1 92 ? -6.792 0.454 10.208 1.00 83.19 92 SER A CA 1
ATOM 713 C C . SER A 1 92 ? -6.526 -0.644 9.184 1.00 83.19 92 SER A C 1
ATOM 715 O O . SER A 1 92 ? -6.390 -0.357 7.997 1.00 83.19 92 SER A O 1
ATOM 717 N N . VAL A 1 93 ? -6.485 -1.903 9.611 1.00 83.19 93 VAL A N 1
ATOM 718 C CA . VAL A 1 93 ? -6.486 -3.038 8.678 1.00 83.19 93 VAL A CA 1
ATOM 719 C C . VAL A 1 93 ? -7.930 -3.478 8.480 1.00 83.19 93 VAL A C 1
ATOM 721 O O . VAL A 1 93 ? -8.674 -3.599 9.452 1.00 83.19 93 VAL A O 1
ATOM 724 N N . VAL A 1 94 ? -8.346 -3.641 7.228 1.00 84.69 94 VAL A N 1
ATOM 725 C CA . VAL A 1 94 ? -9.725 -3.965 6.865 1.00 84.69 94 VAL A CA 1
ATOM 726 C C . VAL A 1 94 ? -9.794 -5.164 5.928 1.00 84.69 94 VAL A C 1
ATOM 728 O O . VAL A 1 94 ? -8.822 -5.491 5.245 1.00 84.69 94 VAL A O 1
ATOM 731 N N . ASP A 1 95 ? -10.971 -5.786 5.866 1.00 84.38 95 ASP A N 1
ATOM 732 C CA . ASP A 1 95 ? -11.160 -7.066 5.179 1.00 84.38 95 ASP A CA 1
ATOM 733 C C . ASP A 1 95 ? -11.785 -6.929 3.780 1.00 84.38 95 ASP A C 1
ATOM 735 O O . ASP A 1 95 ? -11.777 -7.887 3.003 1.00 84.38 95 ASP A O 1
ATOM 739 N N . SER A 1 96 ? -12.315 -5.751 3.422 1.00 84.44 96 SER A N 1
ATOM 740 C CA . SER A 1 96 ? -13.022 -5.543 2.152 1.00 84.44 96 SER A CA 1
ATOM 741 C C . SER A 1 96 ? -12.865 -4.129 1.573 1.00 84.44 96 SER A C 1
ATOM 743 O O . SER A 1 96 ? -12.465 -3.190 2.263 1.00 84.44 96 SER A O 1
ATOM 745 N N . SER A 1 97 ? -13.237 -3.955 0.299 1.00 83.88 97 SER A N 1
ATOM 746 C CA . SER A 1 97 ? -13.340 -2.629 -0.327 1.00 83.88 97 SER A CA 1
ATOM 747 C C . SER A 1 97 ? -14.402 -1.741 0.317 1.00 83.88 97 SER A C 1
ATOM 749 O O . SER A 1 97 ? -14.216 -0.531 0.394 1.00 83.88 97 SER A O 1
ATOM 751 N N . ASN A 1 98 ? -15.516 -2.323 0.765 1.00 83.50 98 ASN A N 1
ATOM 752 C CA . ASN A 1 98 ? -16.585 -1.565 1.417 1.00 83.50 98 ASN A CA 1
ATOM 753 C C . ASN A 1 98 ? -16.095 -1.039 2.766 1.00 83.50 98 ASN A C 1
ATOM 755 O O . ASN A 1 98 ? -16.319 0.117 3.112 1.00 83.50 98 ASN A O 1
ATOM 759 N N . ASP A 1 99 ? -15.330 -1.864 3.473 1.00 82.44 99 ASP A N 1
ATOM 760 C CA . ASP A 1 99 ? -14.726 -1.505 4.741 1.00 82.44 99 ASP A CA 1
ATOM 761 C C . ASP A 1 99 ? -13.691 -0.383 4.607 1.00 82.44 99 ASP A C 1
ATOM 763 O O . ASP A 1 99 ? -13.533 0.376 5.557 1.00 82.44 99 ASP A O 1
ATOM 767 N N . LEU A 1 100 ? -12.994 -0.255 3.468 1.00 80.19 100 LEU A N 1
ATOM 768 C CA . LEU A 1 100 ? -12.123 0.900 3.203 1.00 80.19 100 LEU A CA 1
ATOM 769 C C . LEU A 1 100 ? -12.941 2.198 3.190 1.00 80.19 100 LEU A C 1
ATOM 771 O O . LEU A 1 100 ? -12.598 3.162 3.874 1.00 80.19 100 LEU A O 1
ATOM 775 N N . GLU A 1 101 ? -14.057 2.213 2.456 1.00 77.56 101 GLU A N 1
ATOM 776 C CA . GLU A 1 101 ? -14.918 3.394 2.372 1.00 77.56 101 GLU A CA 1
ATOM 777 C C . GLU A 1 101 ? -15.591 3.733 3.703 1.00 77.56 101 GLU A C 1
ATOM 779 O O . GLU A 1 101 ? -15.759 4.910 4.024 1.00 77.56 101 GLU A O 1
ATOM 784 N N . GLU A 1 102 ? -16.004 2.723 4.466 1.00 78.00 102 GLU A N 1
ATOM 785 C CA . GLU A 1 102 ? -16.623 2.910 5.778 1.00 78.00 102 GLU A CA 1
ATOM 786 C C . GLU A 1 102 ? -15.608 3.333 6.839 1.00 78.00 102 GLU A C 1
ATOM 788 O O . GLU A 1 102 ? -15.898 4.232 7.631 1.00 78.00 102 GLU A O 1
ATOM 793 N N . ASN A 1 103 ? -14.395 2.771 6.817 1.00 76.62 103 ASN A N 1
ATOM 794 C CA . ASN A 1 103 ? -13.342 3.147 7.755 1.00 76.62 103 ASN A CA 1
ATOM 795 C C . ASN A 1 103 ? -12.993 4.631 7.636 1.00 76.62 103 ASN A C 1
ATOM 797 O O . ASN A 1 103 ? -12.798 5.296 8.649 1.00 76.62 103 ASN A O 1
ATOM 801 N N . LEU A 1 104 ? -13.001 5.172 6.414 1.00 71.06 104 LEU A N 1
ATOM 802 C CA . LEU A 1 104 ? -12.776 6.595 6.162 1.00 71.06 104 LEU A CA 1
ATOM 803 C C . LEU A 1 104 ? -13.978 7.493 6.498 1.00 71.06 104 LEU A C 1
ATOM 805 O O . LEU A 1 104 ? -13.836 8.712 6.515 1.00 71.06 104 LEU A O 1
ATOM 809 N N . LYS A 1 105 ? -15.143 6.934 6.834 1.00 77.06 105 LYS A 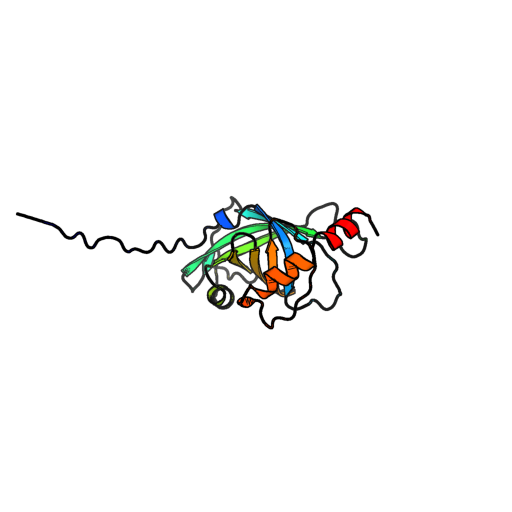N 1
ATOM 810 C CA . LYS A 1 105 ? -16.292 7.693 7.366 1.00 77.06 105 LYS A CA 1
ATOM 811 C C . LYS A 1 105 ? -16.377 7.647 8.887 1.00 77.06 105 LYS A C 1
ATOM 813 O O . LYS A 1 105 ? -16.983 8.535 9.481 1.00 77.06 105 LYS A O 1
ATOM 818 N N . ALA A 1 106 ? -15.801 6.627 9.521 1.00 77.00 106 ALA A N 1
ATOM 819 C CA . ALA A 1 106 ? -15.828 6.491 10.972 1.00 77.00 106 ALA A CA 1
ATOM 820 C C . ALA A 1 106 ? -15.131 7.689 11.634 1.00 77.00 106 ALA A C 1
ATOM 822 O O . ALA A 1 106 ? -14.129 8.175 11.131 1.00 77.00 106 ALA A O 1
ATOM 823 N N . THR A 1 107 ? -15.584 8.166 12.784 1.00 81.38 107 THR A N 1
ATOM 824 C CA . THR A 1 107 ? -14.744 9.042 13.618 1.00 81.38 107 THR A CA 1
ATOM 825 C C . THR A 1 107 ? -13.847 8.162 14.474 1.00 81.38 107 THR A C 1
ATOM 827 O O . THR A 1 107 ? -14.344 7.200 15.067 1.00 81.38 107 THR A O 1
ATOM 830 N N . CYS A 1 108 ? -12.553 8.469 14.541 1.00 80.50 108 CYS A N 1
ATOM 831 C CA . CYS A 1 108 ? -11.604 7.740 15.378 1.00 80.50 108 CYS A CA 1
ATOM 832 C C . CYS A 1 108 ? -10.958 8.680 16.383 1.00 80.50 108 CYS A C 1
ATOM 834 O O . CYS A 1 108 ? -10.674 9.833 16.061 1.00 80.50 108 CYS A O 1
ATOM 836 N N . THR A 1 109 ? -10.723 8.188 17.595 1.00 82.50 109 THR A N 1
ATOM 837 C CA . THR A 1 109 ? -10.089 8.966 18.656 1.00 82.50 109 THR A CA 1
ATOM 838 C C . THR A 1 109 ? -8.877 8.250 19.232 1.00 82.50 109 THR A C 1
ATOM 840 O O . THR A 1 109 ? -8.779 7.020 19.231 1.00 82.50 109 THR A O 1
ATOM 843 N N . ARG A 1 110 ? -7.925 9.041 19.722 1.00 79.56 110 ARG A N 1
ATOM 844 C CA . ARG A 1 110 ? -6.755 8.594 20.478 1.00 79.56 110 ARG A CA 1
ATOM 845 C C . ARG A 1 110 ? -6.561 9.565 21.631 1.00 79.56 110 ARG A C 1
ATOM 847 O O . ARG A 1 110 ? -6.527 10.766 21.412 1.00 79.56 110 ARG A O 1
ATOM 854 N N . ASP A 1 111 ? -6.486 9.047 22.855 1.00 81.06 111 ASP A N 1
ATOM 855 C CA . ASP A 1 111 ? -6.384 9.858 24.080 1.00 81.06 111 ASP A CA 1
ATOM 856 C C . ASP A 1 111 ? -7.485 10.933 24.225 1.00 81.06 111 ASP A C 1
ATOM 858 O O . ASP A 1 111 ? -7.273 11.983 24.824 1.00 81.06 111 ASP A O 1
ATOM 862 N N . GLY A 1 112 ? -8.680 10.673 23.680 1.00 79.38 112 GLY A N 1
ATOM 863 C CA . GLY A 1 112 ? -9.806 11.614 23.704 1.00 79.38 112 GLY A CA 1
ATOM 864 C C . GLY A 1 112 ? -9.773 12.691 22.614 1.00 79.38 112 GLY A C 1
ATOM 865 O O . GLY A 1 112 ? -10.717 13.472 22.524 1.00 79.38 112 GLY A O 1
ATOM 866 N N . GLU A 1 113 ? -8.747 12.711 21.762 1.00 82.88 113 GLU A N 1
ATOM 867 C CA . GLU A 1 113 ? -8.644 13.617 20.616 1.00 82.88 113 GLU A CA 1
ATOM 868 C C . GLU A 1 113 ? -9.035 12.915 19.315 1.00 82.88 113 GLU A C 1
ATOM 870 O O . GLU A 1 113 ? -8.739 11.737 19.112 1.00 82.88 113 GLU A O 1
ATOM 875 N N . GLU A 1 114 ? -9.702 13.643 18.421 1.00 83.12 114 GLU A N 1
ATOM 876 C CA . GLU A 1 114 ? -10.074 13.143 17.099 1.00 83.12 114 GLU A CA 1
ATOM 877 C C . GLU A 1 114 ? -8.851 13.013 16.182 1.00 83.12 114 GLU A C 1
ATOM 879 O O . GLU A 1 114 ? -8.051 13.938 16.026 1.00 83.12 114 GLU A O 1
ATOM 884 N N . ILE A 1 115 ? -8.740 11.858 15.530 1.00 81.31 115 ILE A N 1
ATOM 885 C CA . ILE A 1 115 ? -7.726 11.573 14.523 1.00 81.31 115 ILE A CA 1
ATOM 886 C C . ILE A 1 115 ? -8.202 12.127 13.177 1.00 81.31 115 ILE A C 1
ATOM 888 O O . ILE A 1 115 ? -9.147 11.600 12.594 1.00 81.31 115 ILE A O 1
ATOM 892 N N . LYS A 1 116 ? -7.522 13.163 12.674 1.00 77.44 116 LYS A N 1
ATOM 893 C CA . LYS A 1 116 ? -7.865 13.816 11.397 1.00 77.44 116 LYS A CA 1
ATOM 894 C C . LYS A 1 116 ? -7.211 13.179 10.176 1.00 77.44 116 LYS A C 1
ATOM 896 O O . LYS A 1 116 ? -7.834 13.113 9.125 1.00 77.44 116 LYS A O 1
ATOM 901 N N . ASP A 1 117 ? -5.974 12.717 10.327 1.00 80.25 117 ASP A N 1
ATOM 902 C CA . ASP A 1 117 ? -5.229 12.053 9.261 1.00 80.25 117 ASP A CA 1
ATOM 903 C C . ASP A 1 117 ? -5.147 10.562 9.572 1.00 80.25 117 ASP A C 1
ATOM 905 O O . ASP A 1 117 ? -4.750 10.167 10.674 1.00 80.25 117 ASP A O 1
ATOM 909 N N . ARG A 1 118 ? -5.517 9.725 8.607 1.00 80.81 118 ARG A N 1
ATOM 910 C CA . ARG A 1 118 ? -5.526 8.272 8.788 1.00 80.81 118 ARG A CA 1
ATOM 911 C C . ARG A 1 118 ? -5.328 7.535 7.483 1.00 80.81 118 ARG A C 1
ATOM 913 O O . ARG A 1 118 ? -5.535 8.077 6.399 1.00 80.81 118 ARG A O 1
ATOM 920 N N . ALA A 1 119 ? -4.995 6.264 7.617 1.00 83.94 119 ALA A N 1
ATOM 921 C CA . ALA A 1 119 ? -4.959 5.331 6.518 1.00 83.94 119 ALA A CA 1
ATOM 922 C C . ALA A 1 119 ? -5.744 4.054 6.839 1.00 83.94 119 ALA A C 1
ATOM 924 O O . ALA A 1 119 ? -5.930 3.672 7.996 1.00 83.94 119 ALA A O 1
ATOM 925 N N . ALA A 1 120 ? -6.172 3.371 5.791 1.00 86.94 120 ALA A N 1
ATOM 926 C CA . ALA A 1 120 ? -6.774 2.059 5.823 1.00 86.94 120 ALA A CA 1
ATOM 927 C C . ALA A 1 120 ? -6.009 1.135 4.871 1.00 86.94 120 ALA A C 1
ATOM 929 O O . ALA A 1 120 ? -5.499 1.564 3.833 1.00 86.94 120 ALA A O 1
ATOM 930 N N . PHE A 1 121 ? -5.907 -0.136 5.238 1.00 87.81 121 PHE A N 1
ATOM 931 C CA . PHE A 1 121 ? -5.131 -1.123 4.507 1.00 87.81 121 PHE A CA 1
ATOM 932 C C . PHE A 1 121 ? -5.959 -2.368 4.254 1.00 87.81 121 PHE A C 1
ATOM 934 O O . PHE A 1 121 ? -6.466 -2.972 5.196 1.00 87.81 121 PHE A O 1
ATOM 941 N N . TRP A 1 122 ? -6.050 -2.779 2.995 1.00 89.75 122 TRP A N 1
ATOM 942 C CA . TRP A 1 122 ? -6.795 -3.964 2.601 1.00 89.75 122 TRP A CA 1
ATOM 943 C C . TRP A 1 122 ? -5.925 -4.943 1.821 1.00 89.75 122 TRP A C 1
ATOM 945 O O . TRP A 1 122 ? -5.251 -4.593 0.848 1.00 89.75 122 TRP A O 1
ATOM 955 N N . ALA A 1 123 ? -5.963 -6.203 2.245 1.00 88.44 123 ALA A N 1
ATOM 956 C CA . ALA A 1 123 ? -5.364 -7.314 1.534 1.00 88.44 123 ALA A CA 1
ATOM 957 C C . ALA A 1 123 ? -6.240 -7.789 0.372 1.00 88.44 123 ALA A C 1
ATOM 959 O O . ALA A 1 123 ? -7.127 -8.610 0.563 1.00 88.44 123 ALA A O 1
ATOM 960 N N . VAL A 1 124 ? -5.956 -7.308 -0.841 1.00 87.94 124 VAL A N 1
ATOM 961 C CA . VAL A 1 124 ? -6.703 -7.717 -2.040 1.00 87.94 124 VAL A CA 1
ATOM 962 C C . VAL A 1 124 ? -6.381 -9.162 -2.422 1.00 87.94 124 VAL A C 1
ATOM 964 O O . VAL A 1 124 ? -7.274 -9.937 -2.749 1.00 87.94 124 VAL A O 1
ATOM 967 N N . ASN A 1 125 ? -5.095 -9.518 -2.410 1.00 87.19 125 ASN A N 1
ATOM 968 C CA . ASN A 1 125 ? -4.597 -10.878 -2.606 1.00 87.19 125 ASN A CA 1
ATOM 969 C C . ASN A 1 125 ? -3.174 -11.006 -2.025 1.00 87.19 125 ASN A C 1
ATOM 971 O O . ASN A 1 125 ? -2.689 -10.106 -1.331 1.00 87.19 125 ASN A O 1
ATOM 975 N N . ASP A 1 126 ? -2.502 -12.122 -2.308 1.00 85.12 126 ASP A N 1
ATOM 976 C CA . ASP A 1 126 ? -1.153 -12.409 -1.801 1.00 85.12 126 ASP A CA 1
ATOM 977 C C . ASP A 1 126 ? -0.088 -11.427 -2.314 1.00 85.12 126 ASP A C 1
ATOM 979 O O . ASP A 1 126 ? 0.887 -11.137 -1.619 1.00 85.12 126 ASP A O 1
ATOM 983 N N . ASN A 1 127 ? -0.279 -10.885 -3.519 1.00 87.38 127 ASN A N 1
ATOM 984 C CA . ASN A 1 127 ? 0.704 -10.035 -4.193 1.00 87.38 127 ASN A CA 1
ATOM 985 C C . ASN A 1 127 ? 0.454 -8.543 -3.957 1.00 87.38 127 ASN A C 1
ATOM 987 O O . ASN A 1 127 ? 1.403 -7.753 -3.916 1.00 87.38 127 ASN A O 1
ATOM 991 N N . TYR A 1 128 ? -0.814 -8.165 -3.804 1.00 91.62 128 TYR A N 1
ATOM 992 C CA . TYR A 1 128 ? -1.251 -6.780 -3.834 1.00 91.62 128 TYR A CA 1
ATOM 993 C C . TYR A 1 128 ? -2.093 -6.409 -2.622 1.00 91.62 128 TYR A C 1
ATOM 995 O O . TYR A 1 128 ? -2.985 -7.138 -2.177 1.00 91.62 128 TYR A O 1
ATOM 1003 N N . LYS A 1 129 ? -1.827 -5.205 -2.127 1.00 91.88 129 LYS A N 1
ATOM 1004 C CA . LYS A 1 129 ? -2.578 -4.554 -1.063 1.00 91.88 129 LYS A CA 1
ATOM 1005 C C . LYS A 1 129 ? -3.051 -3.195 -1.565 1.00 91.88 129 LYS A C 1
ATOM 1007 O O . LYS A 1 129 ? -2.407 -2.586 -2.422 1.00 91.88 129 LYS A O 1
ATOM 1012 N N . ILE A 1 130 ? -4.156 -2.717 -1.016 1.00 91.75 130 ILE A N 1
ATOM 1013 C CA . ILE A 1 130 ? -4.604 -1.342 -1.208 1.00 91.75 130 ILE A CA 1
ATOM 1014 C C . ILE A 1 130 ? -4.356 -0.583 0.081 1.00 91.75 130 ILE A C 1
ATOM 1016 O O . ILE A 1 130 ? -4.795 -1.010 1.146 1.00 91.75 130 ILE A O 1
ATOM 1020 N N . ALA A 1 131 ? -3.645 0.531 -0.038 1.00 88.88 131 ALA A N 1
ATOM 1021 C CA . ALA A 1 131 ? -3.482 1.499 1.029 1.00 88.88 131 ALA A CA 1
ATOM 1022 C C . ALA A 1 131 ? -4.263 2.748 0.645 1.00 88.88 131 ALA A C 1
ATOM 1024 O O . ALA A 1 131 ? -3.988 3.355 -0.387 1.00 88.88 131 ALA A O 1
ATOM 1025 N N . GLU A 1 132 ? -5.232 3.132 1.458 1.00 88.69 132 GLU A N 1
ATOM 1026 C CA . GLU A 1 132 ? -5.991 4.354 1.254 1.00 88.69 132 GLU A CA 1
ATOM 1027 C C . GLU A 1 132 ? -5.735 5.303 2.409 1.00 88.69 132 GLU A C 1
ATOM 1029 O O . GLU A 1 132 ? -5.814 4.900 3.560 1.00 88.69 132 GLU A O 1
ATOM 1034 N N . ALA A 1 133 ? -5.393 6.547 2.113 1.00 84.44 133 ALA A N 1
ATOM 1035 C CA . ALA A 1 133 ? -5.130 7.566 3.108 1.00 84.44 133 ALA A CA 1
ATOM 1036 C C . ALA A 1 133 ? -6.036 8.76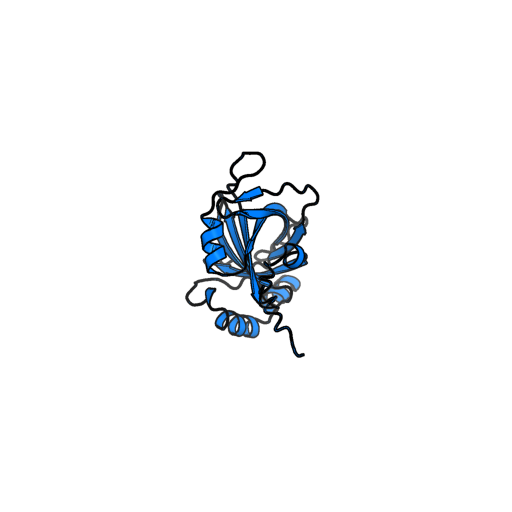6 2.870 1.00 84.44 133 ALA A C 1
ATOM 1038 O O . ALA A 1 133 ? -6.242 9.195 1.735 1.00 84.44 133 ALA A O 1
ATOM 1039 N N . GLU A 1 134 ? -6.537 9.328 3.958 1.00 83.69 134 GLU A N 1
ATOM 1040 C CA . GLU A 1 134 ? -7.186 10.626 3.967 1.00 83.69 134 GLU A CA 1
ATOM 1041 C C . GLU A 1 134 ? -6.364 11.540 4.861 1.00 83.69 134 GLU A C 1
ATOM 1043 O O . GLU A 1 134 ? -6.145 11.255 6.041 1.00 83.69 134 GLU A O 1
ATOM 1048 N N . THR A 1 135 ? -5.849 12.607 4.258 1.00 76.94 135 THR A N 1
ATOM 1049 C CA . THR A 1 135 ? -5.034 13.595 4.958 1.00 76.94 135 THR A CA 1
ATOM 1050 C C . THR A 1 135 ? -5.582 14.988 4.710 1.00 76.94 135 THR A C 1
ATOM 1052 O O . THR A 1 135 ? -6.021 15.318 3.608 1.00 76.94 135 THR A O 1
ATOM 1055 N N . SER A 1 136 ? -5.497 15.839 5.721 1.00 74.19 136 SER A N 1
ATOM 1056 C CA . SER A 1 136 ? -5.874 17.250 5.657 1.00 74.19 136 SER A CA 1
ATOM 1057 C C . SER A 1 136 ? -5.127 18.036 4.571 1.00 74.19 136 SER A C 1
ATOM 1059 O O . SER A 1 136 ? -5.660 19.012 4.046 1.00 74.19 136 SER A O 1
ATOM 1061 N N . GLN A 1 137 ? -3.914 17.605 4.207 1.00 69.44 137 GLN A N 1
ATOM 1062 C CA . GLN A 1 137 ? -3.073 18.271 3.212 1.00 69.44 137 GLN A CA 1
ATOM 1063 C C . GLN A 1 137 ? -3.375 17.840 1.770 1.00 69.44 137 GLN A C 1
ATOM 1065 O O . GLN A 1 137 ? -3.374 18.679 0.870 1.00 69.44 137 GLN A O 1
ATOM 1070 N N . TYR A 1 138 ? -3.605 16.545 1.540 1.00 68.50 138 TYR A N 1
ATOM 1071 C CA . TYR A 1 138 ? -3.692 15.975 0.189 1.00 68.50 138 TYR A CA 1
ATOM 1072 C C . TYR A 1 138 ? -5.075 15.416 -0.159 1.00 68.50 138 TYR A C 1
ATOM 1074 O O . TYR A 1 138 ? -5.292 14.945 -1.274 1.00 68.50 138 TYR A O 1
ATOM 1082 N N . GLY A 1 139 ? -6.020 15.474 0.780 1.00 79.69 139 GLY A N 1
ATOM 1083 C CA . GLY A 1 139 ? -7.310 14.816 0.654 1.00 79.69 139 GLY A CA 1
ATOM 1084 C C . GLY A 1 139 ? -7.165 13.296 0.635 1.00 79.69 139 GLY A C 1
ATOM 1085 O O . GLY A 1 139 ? -6.258 12.729 1.254 1.00 79.69 139 GLY A O 1
ATOM 1086 N N . ARG A 1 140 ? -8.092 12.643 -0.068 1.00 83.50 140 ARG A N 1
ATOM 1087 C CA . ARG A 1 140 ? -8.172 11.187 -0.186 1.00 83.50 140 ARG A CA 1
ATOM 1088 C C . ARG A 1 140 ? -7.309 10.689 -1.345 1.00 83.50 140 ARG A C 1
ATOM 1090 O O . ARG A 1 140 ? -7.525 11.082 -2.490 1.00 83.50 140 ARG A O 1
ATOM 1097 N N . ILE A 1 141 ? -6.366 9.800 -1.045 1.00 85.62 141 ILE A N 1
ATOM 1098 C CA . ILE A 1 141 ? -5.481 9.151 -2.016 1.00 85.62 141 ILE A CA 1
ATOM 1099 C C . ILE A 1 141 ? -5.474 7.649 -1.755 1.00 85.62 141 ILE A C 1
ATOM 1101 O O . ILE A 1 141 ? -5.366 7.202 -0.618 1.00 85.62 141 ILE A O 1
ATOM 1105 N N . MET A 1 142 ? -5.533 6.865 -2.824 1.00 89.19 142 MET A N 1
ATOM 1106 C CA . MET A 1 142 ? -5.432 5.415 -2.783 1.00 89.19 142 MET A CA 1
ATOM 1107 C C . MET A 1 142 ? -4.214 4.948 -3.579 1.00 89.19 142 MET A C 1
ATOM 1109 O O . MET A 1 142 ? -3.962 5.414 -4.689 1.00 89.19 142 MET A O 1
ATOM 1113 N N . TYR A 1 143 ? -3.486 3.983 -3.032 1.00 90.31 143 TYR A N 1
ATOM 1114 C CA . TYR A 1 143 ? -2.349 3.335 -3.663 1.00 90.31 143 TYR A CA 1
ATOM 1115 C C . TYR A 1 143 ? -2.615 1.844 -3.839 1.00 90.31 143 TYR A C 1
ATOM 1117 O O . TYR A 1 143 ? -3.054 1.166 -2.909 1.00 90.31 143 TYR A O 1
ATOM 1125 N N . LEU A 1 144 ? -2.268 1.323 -5.015 1.00 93.31 144 LEU A N 1
ATOM 1126 C CA . LEU A 1 144 ? -2.000 -0.101 -5.177 1.00 93.31 144 LEU A CA 1
ATOM 1127 C C . LEU A 1 144 ? -0.535 -0.333 -4.834 1.00 93.31 144 LEU A C 1
ATOM 1129 O O . LEU A 1 144 ? 0.348 0.250 -5.471 1.00 93.31 144 LEU A O 1
ATOM 1133 N N . ILE A 1 145 ? -0.274 -1.185 -3.851 1.00 92.31 145 ILE A N 1
ATOM 1134 C CA . ILE A 1 145 ? 1.083 -1.459 -3.389 1.00 92.31 145 ILE A CA 1
ATOM 1135 C C . ILE A 1 145 ? 1.383 -2.956 -3.417 1.00 92.31 145 ILE A C 1
ATOM 1137 O O . ILE A 1 145 ? 0.498 -3.794 -3.238 1.00 92.31 145 ILE A O 1
ATOM 1141 N N . GLY A 1 146 ? 2.653 -3.290 -3.625 1.00 92.88 146 GLY A N 1
ATOM 1142 C CA . GLY A 1 146 ? 3.126 -4.671 -3.682 1.00 92.88 146 GLY A CA 1
ATOM 1143 C C . GLY A 1 146 ? 4.521 -4.825 -3.088 1.00 92.88 146 GLY A C 1
ATOM 1144 O O . GLY A 1 146 ? 5.279 -3.860 -2.976 1.00 92.88 146 GLY A O 1
ATOM 1145 N N . ARG A 1 147 ? 4.870 -6.051 -2.686 1.00 89.94 147 ARG A N 1
ATOM 1146 C CA . ARG A 1 147 ? 6.224 -6.371 -2.190 1.00 89.94 147 ARG A CA 1
ATOM 1147 C C . ARG A 1 147 ? 7.227 -6.578 -3.323 1.00 89.94 147 ARG A C 1
ATOM 1149 O O . ARG A 1 147 ? 8.419 -6.352 -3.139 1.00 89.94 147 ARG A O 1
ATOM 1156 N N . GLN A 1 148 ? 6.740 -7.020 -4.479 1.00 91.00 148 GLN A N 1
ATOM 1157 C CA . GLN A 1 148 ? 7.534 -7.247 -5.680 1.00 91.00 148 GLN A CA 1
ATOM 1158 C C . GLN A 1 148 ? 7.253 -6.155 -6.711 1.00 91.00 148 GLN A C 1
ATOM 1160 O O . GLN A 1 148 ? 6.157 -5.601 -6.751 1.00 91.00 148 GLN A O 1
ATOM 1165 N N . LEU A 1 149 ? 8.255 -5.864 -7.541 1.00 90.50 149 LEU A N 1
ATOM 1166 C CA . LEU A 1 149 ? 8.117 -4.988 -8.700 1.00 90.50 149 LEU A CA 1
ATOM 1167 C C . LEU A 1 149 ? 7.695 -5.835 -9.908 1.00 90.50 149 LEU A C 1
ATOM 1169 O O . LEU A 1 149 ? 8.512 -6.637 -10.370 1.00 90.50 149 LEU A O 1
ATOM 1173 N N . PRO A 1 150 ? 6.459 -5.696 -10.415 1.00 94.06 150 PRO A N 1
ATOM 1174 C CA . PRO A 1 150 ? 6.039 -6.325 -11.665 1.00 94.06 150 PRO A CA 1
ATOM 1175 C C . PRO A 1 150 ? 6.578 -5.557 -12.880 1.00 94.06 150 PRO A C 1
ATOM 1177 O O . PRO A 1 150 ? 6.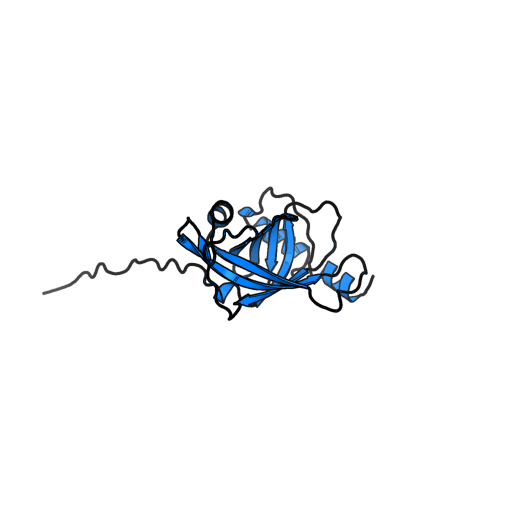934 -4.383 -12.772 1.00 94.06 150 PRO A O 1
ATOM 1180 N N . THR A 1 151 ? 6.603 -6.202 -14.047 1.00 95.06 151 THR A N 1
ATOM 1181 C CA . THR A 1 151 ? 6.725 -5.494 -15.334 1.00 95.06 151 THR A CA 1
ATOM 1182 C C . THR A 1 151 ? 5.464 -4.677 -15.608 1.00 95.06 151 THR A C 1
ATOM 1184 O O . THR A 1 151 ? 4.403 -4.957 -15.040 1.00 95.06 151 THR A O 1
ATOM 1187 N N . ALA A 1 152 ? 5.541 -3.703 -16.513 1.00 91.44 152 ALA A N 1
ATOM 1188 C CA . ALA A 1 152 ? 4.379 -2.919 -16.933 1.00 91.44 152 ALA A CA 1
ATOM 1189 C C . ALA A 1 152 ? 3.221 -3.812 -17.421 1.00 91.44 152 ALA A C 1
ATOM 1191 O O . ALA A 1 152 ? 2.083 -3.650 -16.983 1.00 91.44 152 ALA A O 1
ATOM 1192 N N . ALA A 1 153 ? 3.529 -4.812 -18.255 1.00 94.12 153 ALA A N 1
ATOM 1193 C CA . ALA A 1 153 ? 2.536 -5.742 -18.792 1.00 94.12 153 ALA A CA 1
ATOM 1194 C C . ALA A 1 153 ? 1.902 -6.632 -17.707 1.00 94.12 153 ALA A C 1
ATOM 1196 O O . ALA A 1 153 ? 0.696 -6.874 -17.728 1.00 94.12 153 ALA A O 1
ATOM 1197 N N . GLN A 1 154 ? 2.697 -7.110 -16.743 1.00 96.06 154 GLN A N 1
ATOM 1198 C CA . GLN A 1 154 ? 2.188 -7.908 -15.625 1.00 96.06 154 GLN A CA 1
ATOM 1199 C C . GLN A 1 154 ? 1.271 -7.065 -14.729 1.00 96.06 154 GLN A C 1
ATOM 1201 O O . GLN A 1 154 ? 0.191 -7.520 -14.355 1.00 96.06 154 GLN A O 1
ATOM 1206 N N . LEU A 1 155 ? 1.680 -5.828 -14.423 1.00 94.38 155 LEU A N 1
ATOM 1207 C CA . LEU A 1 155 ? 0.892 -4.907 -13.608 1.00 94.38 155 LEU A CA 1
ATOM 1208 C C . LEU A 1 155 ? -0.459 -4.608 -14.261 1.00 94.38 155 LEU A C 1
ATOM 1210 O O . LEU A 1 155 ? -1.481 -4.681 -13.589 1.00 94.38 155 LEU A O 1
ATOM 1214 N N . GLU A 1 156 ? -0.478 -4.329 -15.565 1.00 92.19 156 GLU A N 1
ATOM 1215 C CA . GLU A 1 156 ? -1.714 -4.084 -16.315 1.00 92.19 156 GLU A CA 1
ATOM 1216 C C . GLU A 1 156 ? -2.677 -5.280 -16.236 1.00 92.19 156 GLU A C 1
ATOM 1218 O O . GLU A 1 156 ? -3.857 -5.120 -15.908 1.00 92.19 156 GLU A O 1
ATOM 1223 N N . GLN A 1 157 ? -2.167 -6.494 -16.466 1.00 93.75 157 GLN A N 1
ATOM 1224 C CA . GLN A 1 157 ? -2.970 -7.716 -16.390 1.00 93.75 157 GLN A CA 1
ATOM 1225 C C . GLN A 1 157 ? -3.511 -7.985 -14.987 1.00 93.75 157 GLN A C 1
ATOM 1227 O O . GLN A 1 157 ? -4.634 -8.471 -14.842 1.00 93.75 157 GLN A O 1
ATOM 1232 N N . ASP A 1 158 ? -2.719 -7.720 -13.953 1.00 93.75 158 ASP A N 1
ATOM 1233 C CA . ASP A 1 158 ? -3.127 -7.966 -12.576 1.00 93.75 158 ASP A CA 1
ATOM 1234 C C . ASP A 1 158 ? -4.132 -6.922 -12.091 1.00 93.75 158 ASP A C 1
ATOM 1236 O O . ASP A 1 158 ? -5.143 -7.288 -11.492 1.00 93.75 158 ASP A O 1
ATOM 1240 N N . VAL A 1 159 ? -3.932 -5.647 -12.431 1.00 92.19 159 VAL A N 1
ATOM 1241 C CA . VAL A 1 159 ? -4.867 -4.555 -12.120 1.00 92.19 159 VAL A CA 1
ATOM 1242 C C . VAL A 1 159 ? -6.238 -4.809 -12.739 1.00 92.19 159 VAL A C 1
ATOM 1244 O O . VAL A 1 159 ? -7.251 -4.614 -12.069 1.00 92.19 159 VAL A O 1
ATOM 1247 N N . ALA A 1 160 ? -6.296 -5.325 -13.971 1.00 91.38 160 ALA A N 1
ATOM 1248 C CA . ALA A 1 160 ? -7.556 -5.664 -14.637 1.00 91.38 160 ALA A CA 1
ATOM 1249 C C . ALA A 1 160 ? -8.391 -6.725 -13.885 1.00 91.38 160 ALA A C 1
ATOM 1251 O O . ALA A 1 160 ? -9.613 -6.795 -14.060 1.00 91.38 160 ALA A O 1
ATOM 1252 N N . LYS A 1 161 ? -7.753 -7.544 -13.037 1.00 93.25 161 LYS A N 1
ATOM 1253 C CA . LYS A 1 161 ? -8.406 -8.578 -12.216 1.00 93.25 161 LYS A CA 1
ATOM 1254 C C . LYS A 1 161 ? -8.858 -8.057 -10.849 1.00 93.25 161 LYS A C 1
ATOM 1256 O O . LYS A 1 161 ? -9.593 -8.756 -10.159 1.00 93.25 161 LYS A O 1
ATOM 1261 N N . ILE A 1 162 ? -8.427 -6.863 -10.439 1.00 91.88 162 ILE A N 1
ATOM 1262 C CA . ILE A 1 162 ? -8.777 -6.282 -9.140 1.00 91.88 162 ILE A CA 1
ATOM 1263 C C . ILE A 1 162 ? -10.073 -5.480 -9.288 1.00 91.88 162 ILE A C 1
ATOM 1265 O O . ILE A 1 162 ? -10.071 -4.349 -9.772 1.00 91.88 162 ILE A O 1
ATOM 1269 N N . ASP A 1 163 ? -11.190 -6.058 -8.839 1.00 90.56 163 ASP A N 1
ATOM 1270 C CA . ASP A 1 163 ? -12.531 -5.491 -9.042 1.00 90.56 163 ASP A CA 1
ATOM 1271 C C . ASP A 1 163 ? -12.684 -4.055 -8.532 1.00 90.56 163 ASP A C 1
ATOM 1273 O O . ASP A 1 163 ? -13.246 -3.217 -9.233 1.00 90.56 163 ASP A O 1
ATOM 1277 N N . VAL A 1 164 ? -12.130 -3.734 -7.360 1.00 88.62 164 VAL A N 1
ATOM 1278 C CA . VAL A 1 164 ? -12.230 -2.382 -6.782 1.00 88.62 164 VAL A CA 1
ATOM 1279 C C . VAL A 1 164 ? -11.523 -1.314 -7.624 1.00 88.62 164 VAL A C 1
ATOM 1281 O O . VAL A 1 164 ? -11.828 -0.134 -7.492 1.00 88.62 164 VAL A O 1
ATOM 1284 N N . LEU A 1 165 ? -10.581 -1.694 -8.492 1.00 91.06 165 LEU A N 1
ATOM 1285 C CA . LEU A 1 165 ? -9.872 -0.756 -9.365 1.00 91.06 165 LEU A CA 1
ATOM 1286 C C . LEU A 1 165 ? -10.579 -0.555 -10.710 1.00 91.06 165 LEU A C 1
ATOM 1288 O O . LEU A 1 165 ? -10.236 0.375 -11.444 1.00 91.06 165 LEU A O 1
ATOM 1292 N N . LYS A 1 166 ? -11.586 -1.373 -11.042 1.00 89.50 166 LYS A N 1
ATOM 1293 C CA . LYS A 1 166 ? -12.315 -1.260 -12.310 1.00 89.50 166 LYS A CA 1
ATOM 1294 C C . LYS A 1 166 ? -12.992 0.106 -12.422 1.00 89.50 166 LYS A C 1
ATOM 1296 O O . LYS A 1 166 ? -13.744 0.525 -11.548 1.00 89.50 166 LYS A O 1
ATOM 1301 N N . GLY A 1 167 ? -12.716 0.805 -13.522 1.00 86.06 167 GLY A N 1
ATOM 1302 C CA . GLY A 1 167 ? -13.270 2.132 -13.803 1.00 86.06 167 GLY A CA 1
ATOM 1303 C C . GLY A 1 167 ? -12.627 3.285 -13.024 1.00 86.06 167 GLY A C 1
ATOM 1304 O O . GLY A 1 167 ? -13.009 4.433 -13.244 1.00 86.06 167 GLY A O 1
ATOM 1305 N N . LYS A 1 168 ? -11.646 3.027 -12.147 1.00 87.50 168 LYS A N 1
ATOM 1306 C CA . LYS A 1 168 ? -10.882 4.096 -11.495 1.00 87.50 168 LYS A CA 1
ATOM 1307 C C . LYS A 1 168 ? -9.805 4.627 -12.439 1.00 87.50 168 LYS A C 1
ATOM 1309 O O . LYS A 1 168 ? -9.100 3.863 -13.092 1.00 87.50 168 LYS A O 1
ATOM 1314 N N . VAL A 1 169 ? -9.659 5.949 -12.477 1.00 87.75 169 VAL A N 1
ATOM 1315 C CA . VAL A 1 169 ? -8.587 6.624 -13.218 1.00 87.75 169 VAL A CA 1
ATOM 1316 C C . VAL A 1 169 ? -7.395 6.798 -12.283 1.00 87.75 169 VAL A C 1
ATOM 1318 O O . VAL A 1 169 ? -7.498 7.487 -11.268 1.00 87.75 169 VAL A O 1
ATOM 1321 N N . GLY A 1 170 ? -6.281 6.154 -12.615 1.00 88.19 170 GLY A N 1
ATOM 1322 C CA . GLY A 1 170 ? -5.033 6.243 -11.864 1.00 88.19 170 GLY A CA 1
ATOM 1323 C C . GLY A 1 170 ? -3.820 6.270 -12.779 1.00 88.19 170 GLY A C 1
ATOM 1324 O O . GLY A 1 170 ? -3.941 6.157 -14.000 1.00 88.19 170 GLY A O 1
ATOM 1325 N N . ALA A 1 171 ? -2.645 6.406 -12.173 1.00 88.31 171 ALA A N 1
ATOM 1326 C CA . ALA A 1 171 ? -1.367 6.393 -12.871 1.00 88.31 171 ALA A CA 1
ATOM 1327 C C . ALA A 1 171 ? -0.458 5.297 -12.320 1.00 88.31 171 ALA A C 1
ATOM 1329 O O . ALA A 1 171 ? -0.405 5.081 -11.107 1.00 88.31 171 ALA A O 1
ATOM 1330 N N . VAL A 1 172 ? 0.274 4.633 -13.216 1.00 89.38 172 VAL A N 1
ATOM 1331 C CA . VAL A 1 172 ? 1.420 3.801 -12.841 1.00 89.38 172 VAL A CA 1
ATOM 1332 C C . VAL A 1 172 ? 2.546 4.732 -12.420 1.00 89.38 172 VAL A C 1
ATOM 1334 O O . VAL A 1 172 ? 2.920 5.623 -13.175 1.00 89.38 172 VAL A O 1
ATOM 1337 N N . ILE A 1 173 ? 3.069 4.521 -11.218 1.00 86.19 173 ILE A N 1
ATOM 1338 C CA . ILE A 1 173 ? 4.157 5.334 -10.658 1.00 86.19 173 ILE A CA 1
ATOM 1339 C C . ILE A 1 173 ? 5.434 4.516 -10.458 1.00 86.19 173 ILE A C 1
ATOM 1341 O O . ILE A 1 173 ? 6.527 5.076 -10.406 1.00 86.19 173 ILE A O 1
ATOM 1345 N N . CYS A 1 174 ? 5.316 3.185 -10.407 1.00 87.75 174 CYS A N 1
ATOM 1346 C CA . CYS A 1 174 ? 6.458 2.290 -10.312 1.00 87.75 174 CYS A CA 1
ATOM 1347 C C . CYS A 1 174 ? 6.152 0.916 -10.919 1.00 87.75 174 CYS A C 1
ATOM 1349 O O . CYS A 1 174 ? 5.123 0.301 -10.642 1.00 87.75 174 CYS A O 1
ATOM 1351 N N . ASN A 1 175 ? 7.095 0.415 -11.704 1.00 90.75 175 ASN A N 1
ATOM 1352 C CA . ASN A 1 175 ? 7.190 -0.958 -12.191 1.00 90.75 175 ASN A CA 1
ATOM 1353 C C . ASN A 1 175 ? 8.683 -1.260 -12.426 1.00 90.75 175 ASN A C 1
ATOM 1355 O O . ASN A 1 175 ? 9.537 -0.429 -12.106 1.00 90.75 175 ASN A O 1
ATOM 1359 N N . GLN A 1 176 ? 9.024 -2.441 -12.937 1.00 90.19 176 GLN A N 1
ATOM 1360 C CA . GLN A 1 176 ? 10.421 -2.793 -13.200 1.00 90.19 176 GLN A CA 1
ATOM 1361 C C . GLN A 1 176 ? 11.097 -1.818 -14.163 1.00 90.19 176 GLN A C 1
ATOM 1363 O O . GLN A 1 176 ? 12.213 -1.394 -13.891 1.00 90.19 176 GLN A O 1
ATOM 1368 N N . GLU A 1 177 ? 10.435 -1.453 -15.253 1.00 87.25 177 GLU A N 1
ATOM 1369 C CA . GLU A 1 177 ? 10.980 -0.607 -16.309 1.00 87.25 177 GLU A CA 1
ATOM 1370 C C . GLU A 1 177 ? 11.289 0.800 -15.784 1.00 87.25 177 GLU A C 1
ATOM 1372 O O . GLU A 1 177 ? 12.438 1.236 -15.840 1.00 87.25 177 GLU A O 1
ATOM 1377 N N . ILE A 1 178 ? 10.309 1.443 -15.145 1.00 83.25 178 ILE A N 1
ATOM 1378 C CA . ILE A 1 178 ? 10.464 2.749 -14.494 1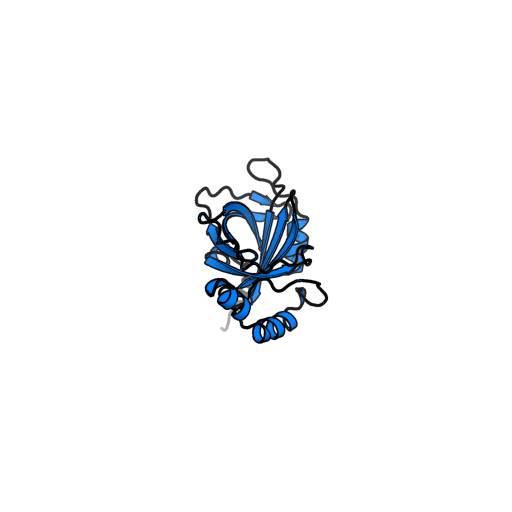.00 83.25 178 ILE A CA 1
ATOM 1379 C C . ILE A 1 178 ? 11.541 2.655 -13.395 1.00 83.25 178 ILE A C 1
ATOM 1381 O O . ILE A 1 178 ? 12.374 3.547 -13.247 1.00 83.25 178 ILE A O 1
ATOM 1385 N N . TYR A 1 179 ? 11.595 1.551 -12.639 1.00 81.94 179 TYR A N 1
ATOM 1386 C CA . TYR A 1 179 ? 12.637 1.350 -11.629 1.00 81.94 179 TYR A CA 1
ATOM 1387 C C . TYR A 1 179 ? 14.047 1.233 -12.219 1.00 81.94 179 TYR A C 1
ATOM 1389 O O . TYR A 1 179 ? 14.995 1.774 -11.648 1.00 81.94 179 TYR A O 1
ATOM 1397 N N . GLN A 1 180 ? 14.208 0.566 -13.361 1.00 80.44 180 GLN A N 1
ATOM 1398 C CA . GLN A 1 180 ? 15.495 0.495 -14.053 1.00 80.44 180 GLN A CA 1
ATOM 1399 C C . GLN A 1 180 ? 15.895 1.845 -14.652 1.00 80.44 180 GLN A C 1
ATOM 1401 O O . GLN A 1 180 ? 17.053 2.239 -14.511 1.00 80.44 180 GLN A O 1
ATOM 1406 N N . GLU A 1 181 ? 14.951 2.584 -15.242 1.00 74.81 181 GLU A N 1
ATOM 1407 C CA . GLU A 1 181 ? 15.173 3.967 -15.679 1.00 74.81 181 GLU A CA 1
ATOM 1408 C C . GLU A 1 181 ? 15.682 4.813 -14.507 1.00 74.81 181 GLU A C 1
ATOM 1410 O O . GLU A 1 181 ? 16.748 5.428 -14.613 1.00 74.81 181 GLU A O 1
ATOM 1415 N N . PHE A 1 182 ? 15.041 4.699 -13.333 1.00 70.81 182 PHE A N 1
ATOM 1416 C CA . PHE A 1 182 ? 15.530 5.333 -12.112 1.00 70.81 182 PHE A CA 1
ATOM 1417 C C . PHE A 1 182 ? 16.973 4.931 -11.801 1.00 70.81 182 PHE A C 1
ATOM 1419 O O . PHE A 1 182 ? 17.817 5.812 -11.633 1.00 70.81 182 PHE A O 1
ATOM 1426 N N . LEU A 1 183 ? 17.302 3.641 -11.709 1.00 70.81 183 LEU A N 1
ATOM 1427 C CA . LEU A 1 183 ? 18.670 3.206 -11.390 1.00 70.81 183 LEU A CA 1
ATOM 1428 C C . LEU A 1 183 ? 19.709 3.705 -12.404 1.00 70.81 183 LEU A C 1
ATOM 1430 O O . LEU A 1 183 ? 20.829 4.024 -12.008 1.00 70.81 183 LEU A O 1
ATOM 1434 N N . SER A 1 184 ? 19.330 3.822 -13.677 1.00 68.38 184 SER A N 1
ATOM 1435 C CA . SER A 1 184 ? 20.213 4.289 -14.749 1.00 68.38 184 SER A CA 1
ATOM 1436 C C . SER A 1 184 ? 20.500 5.796 -14.715 1.00 68.38 184 SER A C 1
ATOM 1438 O O . SER A 1 184 ? 21.497 6.231 -15.286 1.00 68.38 184 SER A O 1
ATOM 1440 N N . GLY A 1 185 ? 19.686 6.585 -14.001 1.00 59.25 185 GLY A N 1
ATOM 1441 C CA . GLY A 1 185 ? 19.871 8.033 -13.862 1.00 59.25 185 GLY A CA 1
ATOM 1442 C C . GLY A 1 185 ? 19.542 8.846 -15.117 1.00 59.25 185 GLY A C 1
ATOM 1443 O O . GLY A 1 185 ? 19.974 9.996 -15.191 1.00 59.25 185 GLY A O 1
ATOM 1444 N N . ASN A 1 186 ? 18.814 8.251 -16.065 1.00 46.94 186 ASN A N 1
ATOM 1445 C CA . ASN A 1 186 ? 18.276 8.917 -17.252 1.00 46.94 186 ASN A CA 1
ATOM 1446 C C . ASN A 1 186 ? 16.899 9.531 -16.984 1.00 46.94 186 ASN A C 1
ATOM 1448 O O . ASN A 1 186 ? 16.175 9.000 -16.110 1.00 46.94 186 ASN A O 1
#

Nearest PDB structures (foldseek):
  7q2o-assembly1_AAA  TM=5.182E-01  e=1.730E-03  Bos taurus
  5num-assembly1_A-2  TM=5.277E-01  e=1.924E-03  Bos taurus
  4dq3-assembly1_A  TM=5.426E-01  e=8.995E-03  Bos taurus
  2een-assembly1_A  TM=3.088E-01  e=3.988E-02  Pyrococcus horikoshii
  7ns9-assembly1_A  TM=2.727E-01  e=7.549E-02  Sulfolobus acidocaldarius DSM 639

Organism: Spodoptera exigua (NCBI:txid7107)

Radius of gyration: 19.03 Å; Cα contacts (8 Å, |Δi|>4): 363; chains: 1; bounding box: 46×65×43 Å

Secondary structure (DSSP, 8-state):
---------------PPPGGGT-EEEE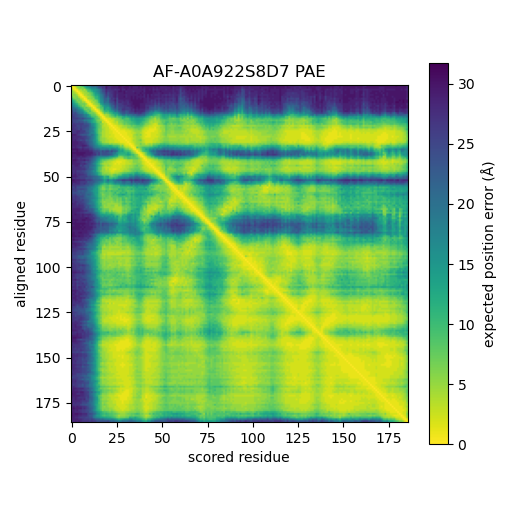EEEEESPPTT---B-EEEEEEE-TT---EEETTS-EEEEEEEEEE--BTTPPPPSSPEEEEEEEEEESSHHHHHHHTTS-EEETTEE--SEEEEEE-SSSEEEEEEEETTTEEEEEEEESS---HHHHHHHHTT-GGGTT---EE---HHHHHHHHHT-

Sequence (186 aa):
MWKFIVLSVFLGIAQGASINDVNGNYTALMVFPTLNNGTNACVRFSLSENQSNKQGSCTDGKTVYSVNFQTFERYNGIKPQDQPVFFSLPLSVVDSSNDLEENLKATCTRDGEEIKDRAAFWAVNDNYKIAEAETSQYGRIMYLIGRQLPTAAQLEQDVAKIDVLKGKVGAVICNQEIYQEFLSGN

Foldseek 3Di:
DDDDPPPDDPPVPPVQDDVVNVAAKKWFFKKFPADPPPWLKTWMWGWDFDPVFQWKAWPVRFIWTWIWTWIFIDGDLRHTPPGTDIDTATETEGEDPVCQVVVVVIFIDTPNDTRQKHWYKYDQDPFWIKIWIADPVPGIMITIMGPDAAAPVVVVVVCVVRVSSPPTHMDGNGHPVSVVVVVVSD

Mean predicted aligned error: 10.08 Å

Solvent-accessible surface area (backbone atoms only — not comparable to full-atom values): 10524 Å² total; per-residue (Å²): 135,89,77,89,79,80,89,71,81,86,72,71,76,78,72,67,59,52,72,74,80,58,50,44,62,35,31,36,30,30,36,31,60,57,65,97,71,79,59,58,31,47,35,35,37,40,35,40,81,42,90,82,68,66,61,22,48,30,77,81,74,47,63,26,41,43,29,38,39,36,38,42,51,32,49,85,76,45,71,51,59,95,60,62,51,75,49,72,41,40,32,30,64,33,84,43,75,66,46,48,61,48,57,75,66,42,60,32,32,46,98,88,40,77,59,75,49,37,33,35,36,27,73,78,52,99,65,37,34,39,42,36,35,38,32,90,88,75,44,70,42,36,30,42,28,20,72,67,75,42,44,65,71,55,46,54,60,52,50,75,70,36,69,91,52,62,93,62,63,56,38,77,23,32,28,42,62,59,47,48,40,56,75,70,67,102